Protein AF-A0A2G6JVG5-F1 (afdb_monomer)

Secondary structure (DSSP, 8-state):
----------------HHHHHHHHHHHHHHHHHHHTSEEEEEEE--TT--EEEEEEHHHH-THHHHHHHHHHHHHHHHHH--HHHHHHHHHHHHHHHHHHHHHHHHHHH-HHHHHHTTS-TTTSS--S--EEEE-SHHHHHHHHHHHHHHHHHHHHHH--------GGGGS-----S-----S----HHHHHHHHHTT--TTS---

Structure (mmCIF, N/CA/C/O backbone):
data_AF-A0A2G6JVG5-F1
#
_entry.id   AF-A0A2G6JVG5-F1
#
loop_
_atom_site.group_PDB
_atom_site.id
_atom_site.type_symbol
_atom_site.label_atom_id
_atom_site.label_alt_id
_atom_site.label_comp_id
_atom_site.label_asym_id
_atom_site.label_entity_id
_atom_site.label_seq_id
_atom_site.pdbx_PDB_ins_code
_atom_site.Cartn_x
_atom_site.Cartn_y
_atom_site.Cartn_z
_atom_site.occupancy
_atom_site.B_iso_or_equiv
_atom_site.auth_seq_id
_atom_site.auth_comp_id
_atom_site.auth_asym_id
_atom_site.auth_atom_id
_atom_site.pdbx_PDB_model_num
ATOM 1 N N . MET A 1 1 ? -56.315 13.921 2.696 1.00 57.22 1 MET A N 1
ATOM 2 C CA . MET A 1 1 ? -55.352 12.795 2.618 1.00 57.22 1 MET A CA 1
ATOM 3 C C . MET A 1 1 ? -54.006 13.336 2.143 1.00 57.22 1 MET A C 1
ATOM 5 O O . MET A 1 1 ? -53.891 13.683 0.979 1.00 57.22 1 MET A O 1
ATOM 9 N N . MET A 1 2 ? -53.022 13.497 3.036 1.00 53.28 2 MET A N 1
ATOM 10 C CA . MET A 1 2 ? -51.668 13.967 2.685 1.00 53.28 2 MET A CA 1
ATOM 11 C C . MET A 1 2 ? -50.733 12.766 2.461 1.00 53.28 2 MET A C 1
ATOM 13 O O . MET A 1 2 ? -50.719 11.864 3.303 1.00 53.28 2 MET A O 1
ATOM 17 N N . PRO A 1 3 ? -49.938 12.723 1.376 1.00 62.47 3 PRO A N 1
ATOM 18 C CA . PRO A 1 3 ? -49.015 11.624 1.137 1.00 62.47 3 PRO A CA 1
ATOM 19 C C . PRO A 1 3 ? -47.779 11.742 2.038 1.00 62.47 3 PRO A C 1
ATOM 21 O O . PRO A 1 3 ? -47.106 12.771 2.116 1.00 62.47 3 PRO A O 1
ATOM 24 N N . LYS A 1 4 ? -47.477 10.642 2.728 1.00 61.12 4 LYS A N 1
ATOM 25 C CA . LYS A 1 4 ? -46.343 10.477 3.641 1.00 61.12 4 LYS A CA 1
ATOM 26 C C . LYS A 1 4 ? -45.039 10.483 2.827 1.00 61.12 4 LYS A C 1
ATOM 28 O O . LYS A 1 4 ? -44.762 9.531 2.100 1.00 61.12 4 LYS A O 1
ATOM 33 N N . ARG A 1 5 ? -44.226 11.543 2.939 1.00 61.69 5 ARG A N 1
ATOM 34 C CA . ARG A 1 5 ? -42.872 11.603 2.352 1.00 61.69 5 ARG A CA 1
ATOM 35 C C . ARG A 1 5 ? -42.023 10.459 2.919 1.00 61.69 5 ARG A C 1
ATOM 37 O O . ARG A 1 5 ? -41.658 10.484 4.092 1.00 61.69 5 ARG A O 1
ATOM 44 N N . ARG A 1 6 ? -41.687 9.464 2.091 1.00 58.78 6 ARG A N 1
ATOM 45 C CA . ARG A 1 6 ? -40.629 8.491 2.400 1.00 58.78 6 ARG A CA 1
ATOM 46 C C . ARG A 1 6 ? -39.290 9.219 2.342 1.00 58.78 6 ARG A C 1
ATOM 48 O O . ARG A 1 6 ? -38.808 9.569 1.270 1.00 58.78 6 ARG A O 1
ATOM 55 N N . THR A 1 7 ? -38.694 9.459 3.501 1.00 60.00 7 THR A N 1
ATOM 56 C CA . THR A 1 7 ? -37.293 9.852 3.616 1.00 60.00 7 THR A CA 1
ATOM 57 C C . THR A 1 7 ? -36.427 8.673 3.181 1.00 60.00 7 THR A C 1
ATOM 59 O O . THR A 1 7 ? -36.275 7.689 3.902 1.00 60.00 7 THR A O 1
ATOM 62 N N . ILE A 1 8 ? -35.869 8.758 1.973 1.00 55.28 8 ILE A N 1
ATOM 63 C CA . ILE A 1 8 ? -34.811 7.858 1.515 1.00 55.28 8 ILE A CA 1
ATOM 64 C C . ILE A 1 8 ? -33.580 8.190 2.366 1.00 55.28 8 ILE A C 1
ATOM 66 O O . ILE A 1 8 ? -32.845 9.133 2.078 1.00 55.28 8 ILE A O 1
ATOM 70 N N . ARG A 1 9 ? -33.378 7.468 3.475 1.00 55.72 9 ARG A N 1
ATOM 71 C CA . ARG A 1 9 ? -32.083 7.466 4.163 1.00 55.72 9 ARG A CA 1
ATOM 72 C C . ARG A 1 9 ? -31.098 6.822 3.200 1.00 55.72 9 ARG A C 1
ATOM 74 O O . ARG A 1 9 ? -31.117 5.606 3.036 1.00 55.72 9 ARG A O 1
ATOM 81 N N . GLY A 1 10 ? -30.277 7.645 2.551 1.00 47.09 10 GLY A N 1
ATOM 82 C CA . GLY A 1 10 ? -29.145 7.167 1.772 1.00 47.09 10 GLY A CA 1
ATOM 83 C C . GLY A 1 10 ? -28.325 6.216 2.636 1.00 47.09 10 GLY A C 1
ATOM 84 O O . GLY A 1 10 ? -27.823 6.595 3.697 1.00 47.09 10 GLY A O 1
ATOM 85 N N . SER A 1 11 ? -28.243 4.961 2.211 1.00 51.81 11 SER A N 1
ATOM 86 C CA . SER A 1 11 ? -27.347 3.963 2.774 1.00 51.81 11 SER A CA 1
ATOM 87 C C . SER A 1 11 ? -25.923 4.369 2.410 1.00 51.81 11 SER A C 1
ATOM 89 O O . SER A 1 11 ? -25.372 3.906 1.415 1.00 51.81 11 SER A O 1
ATOM 91 N N . GLY A 1 12 ? -25.341 5.299 3.172 1.00 53.00 12 GLY A N 1
ATOM 92 C CA . GLY A 1 12 ? -23.920 5.603 3.050 1.00 53.00 12 GLY A CA 1
ATOM 93 C C . GLY A 1 12 ? -23.139 4.301 3.208 1.00 53.00 12 GLY A C 1
ATOM 94 O O . GLY A 1 12 ? -23.408 3.551 4.149 1.00 53.00 12 GLY A O 1
ATOM 95 N N . LEU A 1 13 ? -22.235 4.006 2.270 1.00 52.66 13 LEU A N 1
ATOM 96 C CA . LEU A 1 13 ? -21.373 2.826 2.318 1.00 52.66 13 LEU A CA 1
ATOM 97 C C . LEU A 1 13 ? -20.616 2.812 3.650 1.00 52.66 13 LEU A C 1
ATOM 99 O O . LEU A 1 13 ? -19.635 3.524 3.846 1.00 52.66 13 LEU A O 1
ATOM 103 N N . ARG A 1 14 ? -21.097 2.009 4.597 1.00 62.50 14 ARG A N 1
ATOM 104 C CA . ARG A 1 14 ? -20.432 1.805 5.879 1.00 62.50 14 ARG A CA 1
ATOM 105 C C . ARG A 1 14 ? -19.373 0.734 5.684 1.00 62.50 14 ARG A C 1
ATOM 107 O O . ARG A 1 14 ? -19.686 -0.453 5.691 1.00 62.50 14 ARG A O 1
ATOM 114 N N . LEU A 1 15 ? -18.121 1.148 5.508 1.00 67.81 15 LEU A N 1
ATOM 115 C CA . LEU A 1 15 ? -16.996 0.219 5.493 1.00 67.81 15 LEU A CA 1
ATOM 116 C C . LEU A 1 15 ? -16.858 -0.452 6.858 1.00 67.81 15 LEU A C 1
ATOM 118 O O . LEU A 1 15 ? -16.741 0.202 7.899 1.00 67.81 15 LEU A O 1
ATOM 122 N N . SER A 1 16 ? -16.889 -1.783 6.852 1.00 80.00 16 SER A N 1
ATOM 123 C CA . SER A 1 16 ? -16.641 -2.554 8.060 1.00 80.00 16 SER A CA 1
ATOM 124 C C . SER A 1 16 ? -15.167 -2.426 8.447 1.00 80.00 16 SER A C 1
ATOM 126 O O . SER A 1 16 ? -14.277 -2.390 7.596 1.00 80.00 16 SER A O 1
ATOM 128 N N . ARG A 1 17 ? -14.885 -2.395 9.753 1.00 79.12 17 ARG A N 1
ATOM 129 C CA . ARG A 1 17 ? -13.507 -2.367 10.269 1.00 79.12 17 ARG A CA 1
ATOM 130 C C . ARG A 1 17 ? -12.658 -3.506 9.699 1.00 79.12 17 ARG A C 1
ATOM 132 O O . ARG A 1 17 ? -11.497 -3.300 9.367 1.00 79.12 17 ARG A O 1
ATOM 139 N N . ARG A 1 18 ? -13.267 -4.685 9.544 1.00 84.69 18 ARG A N 1
ATOM 140 C CA . ARG A 1 18 ? -12.634 -5.871 8.955 1.00 84.69 18 ARG A CA 1
ATOM 141 C C . ARG A 1 18 ? -12.211 -5.627 7.507 1.00 84.69 18 ARG A C 1
ATOM 143 O O . ARG A 1 18 ? -11.094 -5.980 7.159 1.00 84.69 18 ARG A O 1
ATOM 150 N N . ALA A 1 19 ? -13.058 -4.986 6.698 1.00 87.62 19 ALA A N 1
ATOM 151 C CA . ALA A 1 19 ? -12.742 -4.680 5.304 1.00 87.62 19 ALA A CA 1
ATOM 152 C C . ALA A 1 19 ? -11.549 -3.724 5.174 1.00 87.62 19 ALA A C 1
ATOM 154 O O . ALA A 1 19 ? -10.695 -3.945 4.326 1.00 87.62 19 ALA A O 1
ATOM 155 N N . VAL A 1 20 ? -11.447 -2.709 6.040 1.00 86.75 20 VAL A N 1
ATOM 156 C CA . VAL A 1 20 ? -10.293 -1.793 6.029 1.00 86.75 20 VAL A CA 1
ATOM 157 C C . VAL A 1 20 ? -9.013 -2.514 6.443 1.00 86.75 20 VAL A C 1
ATOM 159 O O . VAL A 1 20 ? -8.014 -2.404 5.749 1.00 86.75 20 VAL A O 1
ATOM 162 N N . VAL A 1 21 ? -9.041 -3.295 7.527 1.00 89.00 21 VAL A N 1
ATOM 163 C CA . VAL A 1 21 ? -7.863 -4.058 7.979 1.00 89.00 21 VAL A CA 1
ATOM 164 C C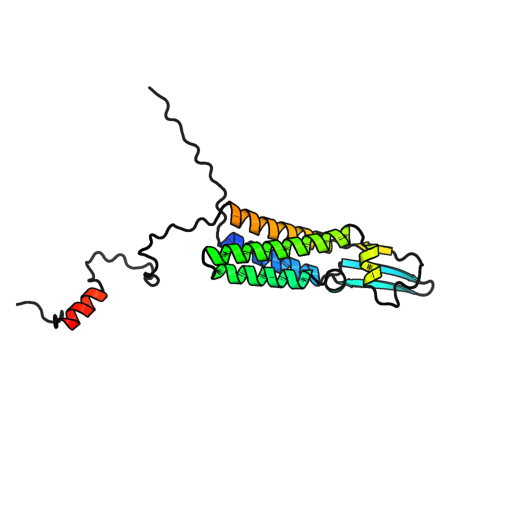 . VAL A 1 21 ? -7.393 -5.039 6.901 1.00 89.00 21 VAL A C 1
ATOM 166 O O . VAL A 1 21 ? -6.210 -5.055 6.568 1.00 89.00 21 VAL A O 1
ATOM 169 N N . LEU A 1 22 ? -8.315 -5.819 6.326 1.00 90.81 22 LEU A N 1
ATOM 170 C CA . LEU A 1 22 ? -8.006 -6.766 5.253 1.00 90.81 22 LEU A CA 1
ATOM 171 C C . LEU A 1 22 ? -7.517 -6.049 3.994 1.00 90.81 22 LEU A C 1
ATOM 173 O O . LEU A 1 22 ? -6.531 -6.477 3.410 1.00 90.81 22 LEU A O 1
ATOM 177 N N . GLY A 1 23 ? -8.153 -4.944 3.602 1.00 90.56 23 GLY A N 1
ATOM 178 C CA . GLY A 1 23 ? -7.737 -4.149 2.449 1.00 90.56 23 GLY A CA 1
ATOM 179 C C . GLY A 1 23 ? -6.314 -3.611 2.601 1.00 90.56 23 GLY A C 1
ATOM 180 O O . GLY A 1 23 ? -5.504 -3.765 1.691 1.00 90.56 23 GLY A O 1
ATOM 181 N N . THR A 1 24 ? -5.980 -3.055 3.769 1.00 88.94 24 THR A N 1
ATOM 182 C CA . THR A 1 24 ? -4.626 -2.573 4.084 1.00 88.94 24 THR A CA 1
ATOM 183 C C . THR A 1 24 ? -3.609 -3.719 4.073 1.00 88.94 24 THR A C 1
ATOM 185 O O . THR A 1 24 ? -2.532 -3.574 3.496 1.00 88.94 24 THR A O 1
ATOM 188 N N . ALA A 1 25 ? -3.948 -4.874 4.660 1.00 92.62 25 ALA A N 1
ATOM 189 C CA . ALA A 1 25 ? -3.070 -6.046 4.684 1.00 92.62 25 ALA A CA 1
ATOM 190 C C . ALA A 1 25 ? -2.807 -6.599 3.276 1.00 92.62 25 ALA A C 1
ATOM 192 O O . ALA A 1 25 ? -1.660 -6.859 2.918 1.00 92.62 25 ALA A O 1
ATOM 193 N N . VAL A 1 26 ? -3.859 -6.738 2.465 1.00 94.62 26 VAL A N 1
ATOM 194 C CA . VAL A 1 26 ? -3.763 -7.206 1.078 1.00 94.62 26 VAL A CA 1
ATOM 195 C C . VAL A 1 26 ? -2.941 -6.228 0.245 1.00 94.62 26 VAL A C 1
ATOM 197 O O . VAL A 1 26 ? -2.043 -6.662 -0.470 1.00 94.62 26 VAL A O 1
ATOM 200 N N . ALA A 1 27 ? -3.173 -4.919 0.377 1.00 89.50 27 ALA A N 1
ATOM 201 C CA . ALA A 1 27 ? -2.376 -3.912 -0.319 1.00 89.50 27 ALA A CA 1
ATOM 202 C C . ALA A 1 27 ? -0.885 -4.016 0.048 1.00 89.50 27 ALA A C 1
ATOM 204 O O . ALA A 1 27 ? -0.044 -4.068 -0.847 1.00 89.50 27 ALA A O 1
ATOM 205 N N . GLY A 1 28 ? -0.555 -4.136 1.340 1.00 88.06 28 GLY A N 1
ATOM 206 C CA . GLY A 1 28 ? 0.825 -4.331 1.795 1.00 88.06 28 GLY A CA 1
ATOM 207 C C . GLY A 1 28 ? 1.465 -5.619 1.264 1.00 88.06 28 GLY A C 1
ATOM 208 O O . GLY A 1 28 ? 2.598 -5.595 0.788 1.00 88.06 28 GLY A O 1
ATOM 209 N N . ALA A 1 29 ? 0.732 -6.735 1.269 1.00 91.44 29 ALA A N 1
ATOM 210 C CA . ALA A 1 29 ? 1.216 -8.008 0.735 1.00 91.44 29 ALA A CA 1
ATOM 211 C C . ALA A 1 29 ? 1.472 -7.945 -0.781 1.00 91.44 29 ALA A C 1
ATOM 213 O O . ALA A 1 29 ? 2.496 -8.436 -1.257 1.00 91.44 29 ALA A O 1
ATOM 214 N N . VAL A 1 30 ? 0.580 -7.295 -1.537 1.00 90.38 30 VAL A N 1
ATOM 215 C CA . VAL A 1 30 ? 0.747 -7.082 -2.983 1.00 90.38 30 VAL A CA 1
ATOM 216 C C . VAL A 1 30 ? 1.959 -6.195 -3.265 1.00 90.38 30 VAL A C 1
ATOM 218 O O . VAL A 1 30 ? 2.756 -6.534 -4.138 1.00 90.38 30 VAL A O 1
ATOM 221 N N . MET A 1 31 ? 2.155 -5.108 -2.510 1.00 86.88 31 MET A N 1
ATOM 222 C CA . MET A 1 31 ? 3.346 -4.256 -2.642 1.00 86.88 31 MET A CA 1
ATOM 223 C C . MET A 1 31 ? 4.634 -5.048 -2.407 1.00 86.88 31 MET A C 1
ATOM 225 O O . MET A 1 31 ? 5.578 -4.930 -3.187 1.00 86.88 31 MET A O 1
ATOM 229 N N . LEU A 1 32 ? 4.662 -5.898 -1.375 1.00 88.75 32 LEU A N 1
ATOM 230 C CA . LEU A 1 32 ? 5.818 -6.741 -1.071 1.00 88.75 32 LEU A CA 1
ATOM 231 C C . LEU A 1 32 ? 6.086 -7.759 -2.190 1.00 88.75 32 LEU A C 1
ATOM 233 O O . LEU A 1 32 ? 7.231 -7.959 -2.596 1.00 88.75 32 LEU A O 1
ATOM 237 N N . ALA A 1 33 ? 5.028 -8.369 -2.733 1.00 88.75 33 ALA A N 1
ATOM 238 C CA . ALA A 1 33 ? 5.132 -9.287 -3.862 1.00 88.75 33 ALA A CA 1
ATOM 239 C C . ALA A 1 33 ? 5.636 -8.590 -5.137 1.00 88.75 33 ALA A C 1
ATOM 241 O O . ALA A 1 33 ? 6.434 -9.174 -5.866 1.00 88.75 33 ALA A O 1
ATOM 242 N N . CYS A 1 34 ? 5.225 -7.344 -5.384 1.00 85.81 34 CYS A N 1
ATOM 243 C CA . CYS A 1 34 ? 5.707 -6.560 -6.521 1.00 85.81 34 CYS A CA 1
ATOM 244 C C . CYS A 1 34 ? 7.156 -6.106 -6.332 1.00 85.81 34 CYS A C 1
ATOM 246 O O . CYS A 1 34 ? 7.897 -6.055 -7.308 1.00 85.81 34 CYS A O 1
ATOM 248 N N . ALA A 1 35 ? 7.586 -5.806 -5.101 1.00 82.50 35 ALA A N 1
ATOM 249 C CA . ALA A 1 35 ? 8.960 -5.392 -4.821 1.00 82.50 35 ALA A CA 1
ATOM 250 C C . ALA A 1 35 ? 9.981 -6.470 -5.220 1.00 82.50 35 ALA A C 1
ATOM 252 O O . ALA A 1 35 ? 11.035 -6.145 -5.756 1.00 82.50 35 ALA A O 1
ATOM 253 N N . ARG A 1 36 ? 9.664 -7.753 -4.998 1.00 82.88 36 ARG A N 1
ATOM 254 C CA . ARG A 1 36 ? 10.547 -8.872 -5.373 1.00 82.88 36 ARG A CA 1
ATOM 255 C C . ARG A 1 36 ? 10.507 -9.242 -6.861 1.00 82.88 36 ARG A C 1
ATOM 257 O O . ARG A 1 36 ? 11.340 -10.027 -7.295 1.00 82.88 36 ARG A O 1
ATOM 264 N N . ALA A 1 37 ? 9.517 -8.762 -7.610 1.00 84.12 37 ALA A N 1
ATOM 265 C CA . ALA A 1 37 ? 9.356 -9.115 -9.014 1.00 84.12 37 ALA A CA 1
ATOM 266 C C . ALA A 1 37 ? 10.322 -8.316 -9.902 1.00 84.12 37 ALA A C 1
ATOM 268 O O . ALA A 1 37 ? 10.720 -7.209 -9.536 1.00 84.12 37 ALA A O 1
ATOM 269 N N . GLY A 1 38 ? 10.686 -8.845 -11.073 1.00 80.62 38 GLY A N 1
ATOM 270 C CA . GLY A 1 38 ? 11.466 -8.103 -12.062 1.00 80.62 38 GLY A CA 1
ATOM 271 C C . GLY A 1 38 ? 10.640 -7.024 -12.735 1.00 80.62 38 GLY A C 1
ATOM 272 O O . GLY A 1 38 ? 9.585 -7.295 -13.308 1.00 80.62 38 GLY A O 1
ATOM 273 N N . TRP A 1 39 ? 11.093 -5.780 -12.632 1.00 80.50 39 TRP A N 1
ATOM 274 C CA . TRP A 1 39 ? 10.401 -4.611 -13.177 1.00 80.50 39 TRP A CA 1
ATOM 275 C C . TRP A 1 39 ? 10.888 -4.270 -14.578 1.00 80.50 39 TRP A C 1
ATOM 277 O O . TRP A 1 39 ? 10.094 -3.858 -15.423 1.00 80.50 39 TRP A O 1
ATOM 287 N N . LEU A 1 40 ? 12.187 -4.444 -14.813 1.00 74.69 40 LEU A N 1
ATOM 288 C CA . LEU A 1 40 ? 12.842 -4.087 -16.062 1.00 74.69 40 LEU A CA 1
ATOM 289 C C . LEU A 1 40 ? 13.698 -5.255 -16.532 1.00 74.69 40 LEU A C 1
ATOM 291 O O . LEU A 1 40 ? 14.433 -5.844 -15.742 1.00 74.69 40 LEU A O 1
ATOM 295 N N . THR A 1 41 ? 13.643 -5.549 -17.821 1.00 74.69 41 THR A N 1
ATOM 296 C CA . THR A 1 41 ? 14.606 -6.427 -18.486 1.00 74.69 41 THR A CA 1
ATOM 297 C C . THR A 1 41 ? 15.418 -5.581 -19.446 1.00 74.69 41 THR A C 1
ATOM 299 O O . THR A 1 41 ? 14.854 -4.956 -20.346 1.00 74.69 41 THR A O 1
ATOM 302 N N . VAL A 1 42 ? 16.729 -5.546 -19.237 1.00 72.94 42 VAL A N 1
ATOM 303 C CA . VAL A 1 42 ? 17.671 -4.868 -20.125 1.00 72.94 42 VAL A CA 1
ATOM 304 C C . VAL A 1 42 ? 18.321 -5.936 -20.991 1.00 72.94 42 VAL A C 1
ATOM 306 O O . VAL A 1 42 ? 19.008 -6.814 -20.463 1.00 72.94 42 VAL A O 1
ATOM 309 N N . ALA A 1 43 ? 18.062 -5.890 -22.295 1.00 70.88 43 ALA A N 1
ATOM 310 C CA . ALA A 1 43 ? 18.744 -6.721 -23.277 1.00 70.88 43 ALA A CA 1
ATOM 311 C C . ALA A 1 43 ? 19.884 -5.919 -23.910 1.00 70.88 43 ALA A C 1
ATOM 313 O O . ALA A 1 43 ? 19.689 -4.764 -24.298 1.00 70.88 43 ALA A O 1
ATOM 314 N N . GLN A 1 44 ? 21.063 -6.532 -23.977 1.00 65.50 44 GLN A N 1
ATOM 315 C CA . GLN A 1 44 ? 22.210 -6.005 -24.697 1.00 65.50 44 GLN A CA 1
ATOM 316 C C . GLN A 1 44 ? 22.565 -6.992 -25.809 1.00 65.50 44 GLN A C 1
ATOM 318 O O . GLN A 1 44 ? 22.918 -8.143 -25.527 1.00 65.50 44 GLN A O 1
ATOM 323 N N . ASP A 1 45 ? 22.448 -6.526 -27.050 1.00 59.16 45 ASP A N 1
ATOM 324 C CA . ASP A 1 45 ? 22.842 -7.283 -28.234 1.00 59.16 45 ASP A CA 1
ATOM 325 C C . ASP A 1 45 ? 24.361 -7.162 -28.384 1.00 59.16 45 ASP A C 1
ATOM 327 O O . ASP A 1 45 ? 24.886 -6.139 -28.832 1.00 59.16 45 ASP A O 1
ATOM 331 N N . ASP A 1 46 ? 25.078 -8.197 -27.957 1.00 59.75 46 ASP A N 1
ATOM 332 C CA . ASP A 1 46 ? 26.518 -8.313 -28.158 1.00 59.75 46 ASP A CA 1
ATOM 333 C C . ASP A 1 46 ? 26.773 -9.283 -29.314 1.00 59.75 46 ASP A C 1
ATOM 335 O O . ASP A 1 46 ? 26.229 -10.387 -29.338 1.00 59.75 46 ASP A O 1
ATOM 339 N N . ALA A 1 47 ? 27.642 -8.916 -30.263 1.00 60.94 47 ALA A N 1
ATOM 340 C CA . ALA A 1 47 ? 27.873 -9.677 -31.501 1.00 60.94 47 ALA A CA 1
ATOM 341 C C . ALA A 1 47 ? 28.345 -11.135 -31.284 1.00 60.94 47 ALA A C 1
ATOM 343 O O . ALA A 1 47 ? 28.366 -11.925 -32.228 1.00 60.94 47 ALA A O 1
ATOM 344 N N . LEU A 1 48 ? 28.733 -11.496 -30.054 1.00 61.41 48 LEU A N 1
ATOM 345 C CA . LEU A 1 48 ? 29.106 -12.853 -29.655 1.00 61.41 48 LEU A CA 1
ATOM 346 C C . LEU A 1 48 ? 28.119 -13.533 -28.686 1.00 61.41 48 LEU A C 1
ATOM 348 O O . LEU A 1 48 ? 28.207 -14.755 -28.541 1.00 61.41 48 LEU A O 1
ATOM 352 N N . ARG A 1 49 ? 27.226 -12.805 -27.990 1.00 55.56 49 ARG A N 1
ATOM 353 C CA . ARG A 1 49 ? 26.300 -13.392 -27.001 1.00 55.56 49 ARG A CA 1
ATOM 354 C C . ARG A 1 49 ? 25.203 -12.422 -26.549 1.00 55.56 49 ARG A C 1
ATOM 356 O O . ARG A 1 49 ? 25.513 -11.394 -25.959 1.00 55.56 49 ARG A O 1
ATOM 363 N N . ASP A 1 50 ? 23.943 -12.842 -26.652 1.00 62.59 50 ASP A N 1
ATOM 364 C CA . ASP A 1 50 ? 22.824 -12.141 -26.011 1.00 62.59 50 ASP A CA 1
ATOM 365 C C . ASP A 1 50 ? 22.949 -12.216 -24.486 1.00 62.59 50 ASP A C 1
ATOM 367 O O . ASP A 1 50 ? 23.010 -13.304 -23.891 1.00 62.59 50 ASP A O 1
ATOM 371 N N . ARG A 1 51 ? 22.973 -11.052 -23.830 1.00 66.19 51 ARG A N 1
ATOM 372 C CA . ARG A 1 51 ? 22.943 -10.949 -22.368 1.00 66.19 51 ARG A CA 1
ATOM 373 C C . ARG A 1 51 ? 21.738 -10.123 -21.940 1.00 66.19 51 ARG A C 1
ATOM 375 O O . ARG A 1 51 ? 21.700 -8.911 -22.120 1.00 66.19 51 ARG A O 1
ATOM 382 N N . SER A 1 52 ? 20.771 -10.786 -21.313 1.00 70.25 52 SER A N 1
ATOM 383 C CA . SER A 1 52 ? 19.627 -10.136 -20.673 1.00 70.25 52 SER A CA 1
ATOM 384 C C . SER A 1 52 ? 19.819 -10.081 -19.160 1.00 70.25 52 SER A C 1
ATOM 386 O O . SER A 1 52 ? 20.109 -11.105 -18.536 1.00 70.25 52 SER A O 1
ATOM 388 N N . VAL A 1 53 ? 19.623 -8.910 -18.557 1.00 74.06 53 VAL A N 1
ATOM 389 C CA . VAL A 1 53 ? 19.646 -8.730 -17.099 1.00 74.06 53 VAL A CA 1
ATOM 390 C C . VAL A 1 53 ? 18.284 -8.238 -16.626 1.00 74.06 53 VAL A C 1
ATOM 392 O O . VAL A 1 53 ? 17.779 -7.217 -17.092 1.00 74.06 53 VAL A O 1
ATOM 395 N N . GLU A 1 54 ? 17.694 -8.971 -15.685 1.00 78.56 54 GLU A N 1
ATOM 396 C CA . GLU A 1 54 ? 16.446 -8.596 -15.024 1.00 78.56 54 GLU A CA 1
ATOM 397 C C . GLU A 1 54 ? 16.755 -7.766 -13.770 1.00 78.56 54 GLU A C 1
ATOM 399 O O . GLU A 1 54 ? 17.526 -8.175 -12.899 1.00 78.56 54 GLU A O 1
ATOM 404 N N . LEU A 1 55 ? 16.160 -6.579 -13.678 1.00 77.62 55 LEU A N 1
ATOM 405 C CA . LEU A 1 55 ? 16.258 -5.692 -12.526 1.00 77.62 55 LEU A CA 1
ATOM 406 C C . LEU A 1 55 ? 14.997 -5.836 -11.674 1.00 77.62 55 LEU A C 1
ATOM 408 O O . LEU A 1 55 ? 13.882 -5.534 -12.111 1.00 77.62 55 LEU A O 1
ATOM 412 N N . ALA A 1 56 ? 15.186 -6.291 -10.437 1.00 81.88 56 ALA A N 1
ATOM 413 C CA . ALA A 1 56 ? 14.116 -6.432 -9.460 1.00 81.88 56 ALA A CA 1
ATOM 414 C C . ALA A 1 56 ? 13.560 -5.072 -9.005 1.00 81.88 56 ALA A C 1
ATOM 416 O O . ALA A 1 56 ? 14.275 -4.073 -8.928 1.00 81.88 56 ALA A O 1
ATOM 417 N N . GLY A 1 57 ? 12.292 -5.036 -8.600 1.00 78.75 57 GLY A N 1
ATOM 418 C CA . GLY A 1 57 ? 11.680 -3.846 -8.004 1.00 78.75 57 GLY A CA 1
ATOM 419 C C . GLY A 1 57 ? 12.436 -3.325 -6.777 1.00 78.75 57 GLY A C 1
ATOM 420 O O . GLY A 1 57 ? 12.447 -2.124 -6.532 1.00 78.75 57 GLY A O 1
ATOM 421 N N . THR A 1 58 ? 13.141 -4.185 -6.039 1.00 80.62 58 THR A N 1
ATOM 422 C CA . THR A 1 58 ? 14.001 -3.789 -4.914 1.00 80.62 58 THR A CA 1
ATOM 423 C C . THR A 1 58 ? 15.203 -2.944 -5.332 1.00 80.62 58 THR A C 1
ATOM 425 O O . THR A 1 58 ? 15.652 -2.118 -4.539 1.00 80.62 58 THR A O 1
ATOM 428 N N . THR A 1 59 ? 15.726 -3.119 -6.550 1.00 78.94 59 THR A N 1
ATOM 429 C CA . THR A 1 59 ? 16.872 -2.346 -7.052 1.00 78.94 59 THR A CA 1
ATOM 430 C C . THR A 1 59 ? 16.420 -1.039 -7.692 1.00 78.94 59 THR A C 1
ATOM 432 O O . THR A 1 59 ? 17.046 0.001 -7.486 1.00 78.94 59 THR A O 1
ATOM 435 N N . VAL A 1 60 ? 15.302 -1.079 -8.420 1.00 77.81 60 VAL A N 1
ATOM 436 C CA . VAL A 1 60 ? 14.748 0.073 -9.143 1.00 77.81 60 VAL A CA 1
ATOM 437 C C . VAL A 1 60 ? 13.963 1.004 -8.210 1.00 77.81 60 VAL A C 1
ATOM 439 O O . VAL A 1 60 ? 14.038 2.226 -8.325 1.00 77.81 60 VAL A O 1
ATOM 442 N N . ALA A 1 61 ? 13.231 0.439 -7.252 1.00 81.00 61 ALA A N 1
ATOM 443 C CA . ALA A 1 61 ? 12.340 1.148 -6.341 1.00 81.00 61 ALA A CA 1
ATOM 444 C C . ALA A 1 61 ? 12.515 0.645 -4.887 1.00 81.00 61 ALA A C 1
ATOM 446 O O . ALA A 1 61 ? 11.596 0.060 -4.303 1.00 81.00 61 ALA A O 1
ATOM 447 N N . PRO A 1 62 ? 13.674 0.910 -4.246 1.00 83.75 62 PRO A N 1
ATOM 448 C CA . PRO A 1 62 ? 14.015 0.391 -2.910 1.00 83.75 62 PRO A CA 1
ATOM 449 C C . PRO A 1 62 ? 13.071 0.863 -1.794 1.00 83.75 62 PRO A C 1
ATOM 451 O O . PRO A 1 62 ? 13.026 0.290 -0.709 1.00 83.75 62 PRO A O 1
ATOM 454 N N . VAL A 1 63 ? 12.280 1.897 -2.063 1.00 85.12 63 VAL A N 1
ATOM 455 C CA . VAL A 1 63 ? 11.266 2.436 -1.157 1.00 85.12 63 VAL A CA 1
ATOM 456 C C . VAL A 1 63 ? 10.016 1.549 -1.055 1.00 85.12 63 VAL A C 1
ATOM 458 O O . VAL A 1 63 ? 9.362 1.530 -0.013 1.00 85.12 63 VAL A O 1
ATOM 461 N N . VAL A 1 64 ? 9.689 0.782 -2.098 1.00 86.00 64 VAL A N 1
ATOM 462 C CA . VAL A 1 64 ? 8.493 -0.078 -2.150 1.00 86.00 64 VAL A CA 1
ATOM 463 C C . VAL A 1 64 ? 8.479 -1.161 -1.061 1.00 86.00 64 VAL A C 1
ATOM 465 O O . VAL A 1 64 ? 7.457 -1.275 -0.384 1.00 86.00 64 VAL A O 1
ATOM 468 N N . PRO A 1 65 ? 9.557 -1.937 -0.810 1.00 87.25 65 PRO A N 1
ATOM 469 C CA . PRO A 1 65 ? 9.544 -2.922 0.273 1.00 87.25 65 PRO A CA 1
ATOM 470 C C . PRO A 1 65 ? 9.395 -2.273 1.657 1.00 87.25 65 PRO A C 1
ATOM 472 O O . PRO A 1 65 ? 8.689 -2.812 2.507 1.00 87.25 65 PRO A O 1
ATOM 475 N N . ALA A 1 66 ? 9.984 -1.092 1.881 1.00 90.38 66 ALA A N 1
ATOM 476 C CA . ALA A 1 66 ? 9.806 -0.357 3.133 1.00 90.38 66 ALA A CA 1
ATOM 477 C C . ALA A 1 66 ? 8.345 0.090 3.319 1.00 90.38 66 ALA A C 1
ATOM 479 O O . ALA A 1 66 ? 7.751 -0.136 4.373 1.00 90.38 66 ALA A O 1
ATOM 480 N N . ALA A 1 67 ? 7.731 0.655 2.276 1.00 88.69 67 ALA A N 1
ATOM 481 C CA . ALA A 1 67 ? 6.324 1.046 2.290 1.00 88.69 67 ALA A CA 1
ATOM 482 C C . ALA A 1 67 ? 5.376 -0.153 2.482 1.00 88.69 67 ALA A C 1
ATOM 484 O O . ALA A 1 67 ? 4.385 -0.047 3.207 1.00 88.69 67 ALA A O 1
ATOM 485 N N . ALA A 1 68 ? 5.706 -1.310 1.901 1.00 89.75 68 ALA A N 1
ATOM 486 C CA . ALA A 1 68 ? 4.956 -2.549 2.081 1.00 89.75 68 ALA A CA 1
ATOM 487 C C . ALA A 1 68 ? 4.942 -3.003 3.550 1.00 89.75 68 ALA A C 1
ATOM 489 O O . ALA A 1 68 ? 3.886 -3.344 4.086 1.00 89.75 68 ALA A O 1
ATOM 490 N N . LEU A 1 69 ? 6.093 -2.948 4.231 1.00 91.94 69 LEU A N 1
ATOM 491 C CA . LEU A 1 69 ? 6.187 -3.263 5.659 1.00 91.94 69 LEU A CA 1
ATOM 492 C C . LEU A 1 69 ? 5.373 -2.288 6.512 1.00 91.94 69 LEU A C 1
ATOM 494 O O . LEU A 1 69 ? 4.677 -2.715 7.431 1.00 91.94 69 LEU A O 1
ATOM 498 N N . VAL A 1 70 ? 5.402 -0.997 6.178 1.00 94.12 70 VAL A N 1
ATOM 499 C CA . VAL A 1 70 ? 4.578 0.015 6.853 1.00 94.12 70 VAL A CA 1
ATOM 500 C C . VAL A 1 70 ? 3.089 -0.295 6.691 1.00 94.12 70 VAL A C 1
ATOM 502 O O . VAL A 1 70 ? 2.345 -0.228 7.667 1.00 94.12 70 VAL A O 1
ATOM 505 N N . ALA A 1 71 ? 2.642 -0.685 5.495 1.00 90.62 71 ALA A N 1
ATOM 506 C CA . ALA A 1 71 ? 1.251 -1.062 5.252 1.00 90.62 71 ALA A CA 1
ATOM 507 C C . ALA A 1 71 ? 0.836 -2.311 6.055 1.00 90.62 71 ALA A C 1
ATOM 509 O O . ALA A 1 71 ? -0.230 -2.325 6.674 1.00 90.62 71 ALA A O 1
ATOM 510 N N . LEU A 1 72 ? 1.690 -3.338 6.111 1.00 91.94 72 LEU A N 1
ATOM 511 C CA . LEU A 1 72 ? 1.440 -4.545 6.909 1.00 91.94 72 LEU A CA 1
ATOM 512 C C . LEU A 1 72 ? 1.395 -4.240 8.415 1.00 91.94 72 LEU A C 1
ATOM 514 O O . LEU A 1 72 ? 0.478 -4.682 9.111 1.00 91.94 72 LEU A O 1
ATOM 518 N N . ALA A 1 73 ? 2.329 -3.428 8.913 1.00 94.25 73 ALA A N 1
ATOM 519 C CA . ALA A 1 73 ? 2.338 -2.970 10.299 1.00 94.25 73 ALA A CA 1
ATOM 520 C C . ALA A 1 73 ? 1.094 -2.130 10.623 1.00 94.25 73 ALA A C 1
ATOM 522 O O . ALA A 1 73 ? 0.484 -2.304 11.678 1.00 94.25 73 ALA A O 1
ATOM 523 N N . ALA A 1 74 ? 0.665 -1.269 9.696 1.00 90.19 74 ALA A N 1
ATOM 524 C CA . ALA A 1 74 ? -0.561 -0.498 9.834 1.00 90.19 74 ALA A CA 1
ATOM 525 C C . ALA A 1 74 ? -1.788 -1.411 9.941 1.00 90.19 74 ALA A C 1
ATOM 527 O O . ALA A 1 74 ? -2.627 -1.194 10.812 1.00 90.19 74 ALA A O 1
ATOM 528 N N . ALA A 1 75 ? -1.880 -2.466 9.127 1.00 90.94 75 ALA A N 1
ATOM 529 C CA . ALA A 1 75 ? -2.971 -3.432 9.221 1.00 90.94 75 ALA A CA 1
ATOM 530 C C . ALA A 1 75 ? -3.042 -4.092 10.610 1.00 90.94 75 ALA A C 1
ATOM 532 O O . ALA A 1 75 ? -4.124 -4.153 11.196 1.00 90.94 75 ALA A O 1
ATOM 533 N N . ALA A 1 76 ? -1.901 -4.504 11.174 1.00 91.50 76 ALA A N 1
ATOM 534 C CA . ALA A 1 76 ? -1.832 -5.046 12.532 1.00 91.50 76 ALA A CA 1
ATOM 535 C C . ALA A 1 76 ? -2.205 -3.995 13.596 1.00 91.50 76 ALA A C 1
ATOM 537 O O . ALA A 1 76 ? -3.036 -4.251 14.470 1.00 91.50 76 ALA A O 1
ATOM 538 N N . ALA A 1 77 ? -1.664 -2.779 13.488 1.00 91.12 77 ALA A N 1
ATOM 539 C CA . ALA A 1 77 ? -1.950 -1.684 14.410 1.00 91.12 77 ALA A CA 1
ATOM 540 C C . ALA A 1 77 ? -3.441 -1.312 14.421 1.00 91.12 77 ALA A C 1
ATOM 542 O O . ALA A 1 77 ? -4.010 -1.050 15.481 1.00 91.12 77 ALA A O 1
ATOM 543 N N . LEU A 1 78 ? -4.117 -1.361 13.269 1.00 88.69 78 LEU A N 1
ATOM 544 C CA . LEU A 1 78 ? -5.552 -1.092 13.156 1.00 88.69 78 LEU A CA 1
ATOM 545 C C . LEU A 1 78 ? -6.422 -2.063 13.969 1.00 88.69 78 LEU A C 1
ATOM 547 O O . LEU A 1 78 ? -7.545 -1.687 14.316 1.00 88.69 78 LEU A O 1
ATOM 551 N N . ILE A 1 79 ? -5.929 -3.263 14.308 1.00 89.56 79 ILE A N 1
ATOM 552 C CA . ILE A 1 79 ? -6.629 -4.258 15.142 1.00 89.56 79 ILE A CA 1
ATOM 553 C C . ILE A 1 79 ? -6.682 -3.815 16.610 1.00 89.56 79 ILE A C 1
ATOM 555 O O . ILE A 1 79 ? -7.700 -4.035 17.273 1.00 89.56 79 ILE A O 1
ATOM 559 N N . LEU A 1 80 ? -5.651 -3.126 17.099 1.00 88.31 80 LEU A N 1
ATOM 560 C CA . LEU A 1 80 ? -5.575 -2.636 18.481 1.00 88.31 80 LEU A CA 1
ATOM 561 C C . LEU A 1 80 ? -5.943 -1.148 18.604 1.00 88.31 80 LEU A C 1
ATOM 563 O O . LEU A 1 80 ? -6.289 -0.677 19.684 1.00 88.31 80 LEU A O 1
ATOM 567 N N . ALA A 1 81 ? -5.897 -0.393 17.505 1.00 83.88 81 ALA A N 1
ATOM 568 C CA . ALA A 1 81 ? -6.013 1.057 17.551 1.00 83.88 81 ALA A CA 1
ATOM 569 C C . ALA A 1 81 ? -7.398 1.562 18.002 1.00 83.88 81 ALA A C 1
ATOM 571 O O . ALA A 1 81 ? -8.434 1.329 17.355 1.00 83.88 81 ALA A O 1
ATOM 572 N N . GLY A 1 82 ? -7.375 2.367 19.070 1.00 79.69 82 GLY A N 1
ATOM 573 C CA . GLY A 1 82 ? -8.463 3.263 19.458 1.00 79.69 82 GLY A CA 1
ATOM 574 C C . GLY A 1 82 ? -8.659 4.410 18.457 1.00 79.69 82 GLY A C 1
ATOM 575 O O . GLY A 1 82 ? -7.881 4.572 17.520 1.00 79.69 82 GLY A O 1
ATOM 576 N N . ARG A 1 83 ? -9.707 5.225 18.651 1.00 79.50 83 ARG A N 1
ATOM 577 C CA . ARG A 1 83 ? -10.153 6.260 17.690 1.00 79.50 83 ARG A CA 1
ATOM 578 C C . ARG A 1 83 ? -9.013 7.149 17.165 1.00 79.50 83 ARG A C 1
ATOM 580 O O . ARG A 1 83 ? -8.900 7.311 15.958 1.00 79.50 83 ARG A O 1
ATOM 587 N N . TRP A 1 84 ? -8.196 7.704 18.061 1.00 83.38 84 TRP A N 1
ATOM 588 C CA . TRP A 1 84 ? -7.141 8.665 17.715 1.00 83.38 84 TRP A CA 1
ATOM 589 C C . TRP A 1 84 ? -5.939 8.007 17.038 1.00 83.38 84 TRP A C 1
ATOM 591 O O . TRP A 1 84 ? -5.530 8.430 15.959 1.00 83.38 84 TRP A O 1
ATOM 601 N N . LEU A 1 85 ? -5.426 6.921 17.627 1.00 84.56 85 LEU A N 1
ATOM 602 C CA . LEU A 1 85 ? -4.304 6.166 17.066 1.00 84.56 85 LEU A CA 1
ATOM 603 C C . LEU A 1 85 ? -4.637 5.619 15.670 1.00 84.56 85 LEU A C 1
ATOM 605 O O . LEU A 1 85 ? -3.781 5.569 14.796 1.00 84.56 85 LEU A O 1
ATOM 609 N N . ARG A 1 86 ? -5.905 5.271 15.432 1.00 86.44 86 ARG A N 1
ATOM 610 C CA . ARG A 1 86 ? -6.379 4.764 14.143 1.00 86.44 86 ARG A CA 1
ATOM 611 C C . ARG A 1 86 ? -6.190 5.775 13.016 1.00 86.44 86 ARG A C 1
ATOM 613 O O . ARG A 1 86 ? -5.711 5.395 11.954 1.00 86.44 86 ARG A O 1
ATOM 620 N N . THR A 1 87 ? -6.542 7.040 13.240 1.00 86.25 87 THR A N 1
ATOM 621 C CA . THR A 1 87 ? -6.360 8.093 12.231 1.00 86.25 87 THR A CA 1
ATOM 622 C C . THR A 1 87 ? -4.883 8.281 11.910 1.00 86.25 87 THR A C 1
ATOM 624 O O . THR A 1 87 ? -4.524 8.319 10.738 1.00 86.25 87 THR A O 1
ATOM 627 N N . ALA A 1 88 ? -4.017 8.309 12.928 1.00 89.75 88 ALA A N 1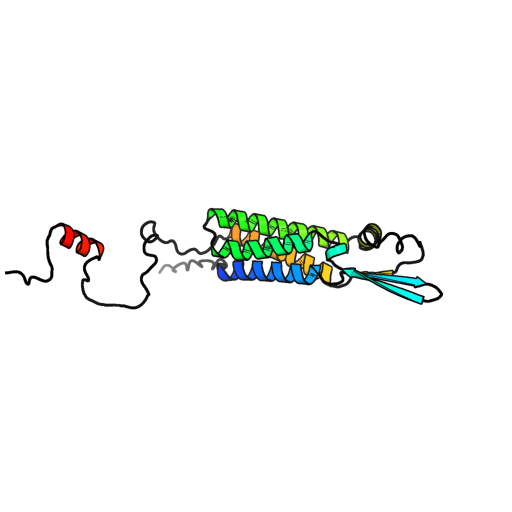
ATOM 628 C CA . ALA A 1 88 ? -2.574 8.406 12.724 1.00 89.75 88 ALA A CA 1
ATOM 629 C C . ALA A 1 88 ? -2.036 7.238 11.876 1.00 89.75 88 ALA A C 1
ATOM 631 O O . ALA A 1 88 ? -1.338 7.461 10.891 1.00 89.75 88 ALA A O 1
ATOM 632 N N . VAL A 1 89 ? -2.4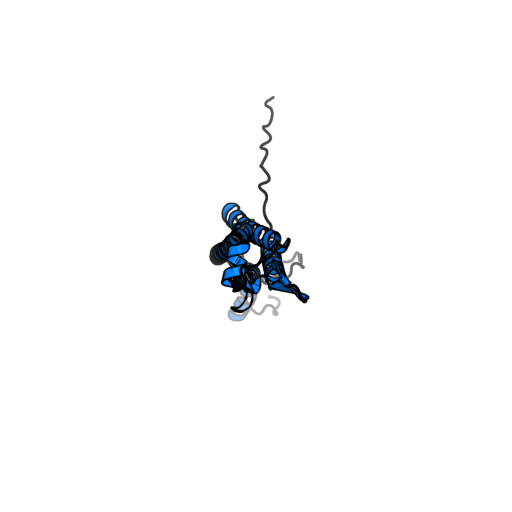30 6.001 12.195 1.00 91.12 89 VAL A N 1
ATOM 633 C CA . VAL A 1 89 ? -2.030 4.802 11.440 1.00 91.12 89 VAL A CA 1
ATOM 634 C C . VAL A 1 89 ? -2.498 4.860 9.980 1.00 91.12 89 VAL A C 1
ATOM 636 O O . VAL A 1 89 ? -1.736 4.515 9.081 1.00 91.12 89 VAL A O 1
ATOM 639 N N . LEU A 1 90 ? -3.726 5.320 9.720 1.00 89.62 90 LEU A N 1
ATOM 640 C CA . LEU A 1 90 ? -4.253 5.449 8.355 1.00 89.62 90 LEU A CA 1
ATOM 641 C C . LEU A 1 90 ? -3.530 6.524 7.543 1.00 89.62 90 LEU A C 1
ATOM 643 O O . LEU A 1 90 ? -3.289 6.320 6.357 1.00 89.62 90 LEU A O 1
ATOM 647 N N . VAL A 1 91 ? -3.159 7.641 8.172 1.00 91.31 91 VAL A N 1
ATOM 648 C CA . VAL A 1 91 ? -2.364 8.695 7.524 1.00 91.31 91 VAL A CA 1
ATOM 649 C C . VAL A 1 91 ? -0.987 8.159 7.140 1.00 91.31 91 VAL A C 1
ATOM 651 O O . VAL A 1 91 ? -0.550 8.353 6.008 1.00 91.31 91 VAL A O 1
ATOM 654 N N . VAL A 1 92 ? -0.331 7.425 8.042 1.00 92.56 92 VAL A N 1
ATOM 655 C CA . VAL A 1 92 ? 0.967 6.791 7.765 1.00 92.56 92 VAL A CA 1
ATOM 656 C C . VAL A 1 92 ? 0.852 5.767 6.630 1.00 92.56 92 VAL A C 1
ATOM 658 O O . VAL A 1 92 ? 1.666 5.780 5.707 1.00 92.56 92 VAL A O 1
ATOM 661 N N . ALA A 1 93 ? -0.185 4.924 6.643 1.00 91.25 93 ALA A N 1
ATOM 662 C CA . ALA A 1 93 ? -0.436 3.956 5.577 1.00 91.25 93 ALA A CA 1
ATOM 663 C C . ALA A 1 93 ? -0.693 4.637 4.221 1.00 91.25 93 ALA A C 1
ATOM 665 O O . ALA A 1 93 ? -0.137 4.220 3.206 1.00 91.25 93 ALA A O 1
ATOM 666 N N . ALA A 1 94 ? -1.478 5.718 4.197 1.00 91.56 94 ALA A N 1
ATOM 667 C CA . ALA A 1 94 ? -1.706 6.504 2.988 1.00 91.56 94 ALA A CA 1
ATOM 668 C C . ALA A 1 94 ? -0.406 7.145 2.475 1.00 91.56 94 ALA A C 1
ATOM 670 O O . ALA A 1 94 ? -0.142 7.106 1.277 1.00 91.56 94 ALA A O 1
ATOM 671 N N . GLY A 1 95 ? 0.445 7.662 3.366 1.00 91.94 95 GLY A N 1
ATOM 672 C CA . GLY A 1 95 ? 1.770 8.172 3.005 1.00 91.94 95 GLY A CA 1
ATOM 673 C C . GLY A 1 95 ? 2.648 7.108 2.340 1.00 91.94 95 GLY A C 1
ATOM 674 O O . GLY A 1 95 ? 3.218 7.356 1.279 1.00 91.94 95 GLY A O 1
ATOM 675 N N . ALA A 1 96 ? 2.691 5.896 2.901 1.00 90.69 96 ALA A N 1
ATOM 676 C CA . ALA A 1 96 ? 3.412 4.763 2.317 1.00 90.69 96 ALA A CA 1
ATOM 677 C C . ALA A 1 96 ? 2.861 4.364 0.932 1.00 90.69 96 ALA A C 1
ATOM 679 O O . ALA A 1 96 ? 3.629 4.117 -0.005 1.00 90.69 96 ALA A O 1
ATOM 680 N N . GLY A 1 97 ? 1.534 4.361 0.773 1.00 88.50 97 GLY A N 1
ATOM 681 C CA . GLY A 1 97 ? 0.875 4.113 -0.511 1.00 88.50 97 GLY A CA 1
ATOM 682 C C . GLY A 1 97 ? 1.207 5.174 -1.559 1.00 88.50 97 GLY A C 1
ATOM 683 O O . GLY A 1 97 ? 1.564 4.836 -2.687 1.00 88.50 97 GLY A O 1
ATOM 684 N N . GLY A 1 98 ? 1.175 6.452 -1.174 1.00 89.81 98 GLY A N 1
ATOM 685 C CA . GLY A 1 98 ? 1.531 7.572 -2.044 1.00 89.81 98 GLY A CA 1
ATOM 686 C C . GLY A 1 98 ? 2.993 7.530 -2.479 1.00 89.81 98 GLY A C 1
ATOM 687 O O . GLY A 1 98 ? 3.294 7.731 -3.652 1.00 89.81 98 GLY A O 1
ATOM 688 N N . LEU A 1 99 ? 3.898 7.184 -1.564 1.00 89.69 99 LEU A N 1
ATOM 689 C CA . LEU A 1 99 ? 5.321 7.054 -1.859 1.00 89.69 99 LEU A CA 1
ATOM 690 C C . LEU A 1 99 ? 5.601 5.895 -2.835 1.00 89.69 99 LEU A C 1
ATOM 692 O O . LEU A 1 99 ? 6.388 6.041 -3.771 1.00 89.69 99 LEU A O 1
ATOM 696 N N . THR A 1 100 ? 4.895 4.773 -2.668 1.00 87.19 100 THR A N 1
ATOM 697 C CA . THR A 1 100 ? 4.936 3.633 -3.600 1.00 87.19 100 THR A CA 1
ATOM 698 C C . THR A 1 100 ? 4.407 4.019 -4.978 1.00 87.19 100 THR A C 1
ATOM 700 O O . THR A 1 100 ? 5.042 3.716 -5.990 1.00 87.19 100 THR A O 1
ATOM 703 N N . ALA A 1 101 ? 3.270 4.719 -5.028 1.00 87.50 101 ALA A N 1
ATOM 704 C CA . ALA A 1 101 ? 2.663 5.176 -6.271 1.00 87.50 101 ALA A CA 1
ATOM 705 C C . ALA A 1 101 ? 3.571 6.168 -7.011 1.00 87.50 101 ALA A C 1
ATOM 707 O O . ALA A 1 101 ? 3.801 6.018 -8.207 1.00 87.50 101 ALA A O 1
ATOM 708 N N . TRP A 1 102 ? 4.158 7.124 -6.289 1.00 89.31 102 TRP A N 1
ATOM 709 C CA . TRP A 1 102 ? 5.127 8.070 -6.834 1.00 89.31 102 TRP A CA 1
ATOM 710 C C . TRP A 1 102 ? 6.347 7.358 -7.421 1.00 89.31 102 TRP A C 1
ATOM 712 O O . TRP A 1 102 ? 6.701 7.583 -8.577 1.00 89.31 102 TRP A O 1
ATOM 722 N N . SER A 1 103 ? 6.966 6.461 -6.646 1.00 85.88 103 SER A N 1
ATOM 723 C CA . SER A 1 103 ? 8.145 5.717 -7.094 1.00 85.88 103 SER A CA 1
ATOM 724 C C . SER A 1 103 ? 7.841 4.871 -8.329 1.00 85.88 103 SER A C 1
ATOM 726 O O . SER A 1 103 ? 8.612 4.888 -9.282 1.00 85.88 103 SER A O 1
ATOM 728 N N . SER A 1 104 ? 6.708 4.164 -8.331 1.00 84.12 104 SER A N 1
ATOM 729 C CA . SER A 1 104 ? 6.289 3.333 -9.464 1.00 84.12 104 SER A CA 1
ATOM 730 C C . SER A 1 104 ? 6.004 4.195 -10.695 1.00 84.12 104 SER A C 1
ATOM 732 O O . SER A 1 104 ? 6.486 3.895 -11.782 1.00 84.12 104 SER A O 1
ATOM 734 N N . GLY A 1 105 ? 5.305 5.319 -10.518 1.00 82.56 105 GLY A N 1
ATOM 735 C CA . GLY A 1 105 ? 5.005 6.268 -11.588 1.00 82.56 105 GLY A CA 1
ATOM 736 C C . GLY A 1 105 ? 6.256 6.839 -12.256 1.00 82.56 105 GLY A C 1
ATOM 737 O O . GLY A 1 105 ? 6.280 6.954 -13.478 1.00 82.56 105 GLY A O 1
ATOM 738 N N . ARG A 1 106 ? 7.326 7.123 -11.496 1.00 85.06 106 ARG A N 1
ATOM 739 C CA . ARG A 1 106 ? 8.600 7.573 -12.088 1.00 85.06 106 ARG A CA 1
ATOM 740 C C . ARG A 1 106 ? 9.244 6.511 -12.977 1.00 85.06 106 ARG A C 1
ATOM 742 O O . ARG A 1 106 ? 9.782 6.869 -14.016 1.00 85.06 106 ARG A O 1
ATOM 749 N N . VAL A 1 107 ? 9.157 5.234 -12.601 1.00 81.06 107 VAL A N 1
ATOM 750 C CA . VAL A 1 107 ? 9.696 4.131 -13.414 1.00 81.06 107 VAL A CA 1
ATOM 751 C C . VAL A 1 107 ? 8.896 3.944 -14.703 1.00 81.06 107 VAL A C 1
ATOM 753 O O . VAL A 1 107 ? 9.492 3.709 -15.747 1.00 81.06 107 VAL A O 1
ATOM 756 N N . LEU A 1 108 ? 7.563 4.075 -14.657 1.00 82.06 108 LEU A N 1
ATOM 757 C CA . LEU A 1 108 ? 6.744 4.023 -15.876 1.00 82.06 108 LEU A CA 1
ATOM 758 C C . LEU A 1 108 ? 6.983 5.230 -16.794 1.00 82.06 108 LEU A C 1
ATOM 760 O O . LEU A 1 108 ? 6.899 5.083 -18.008 1.00 82.06 108 LEU A O 1
ATOM 764 N N . ALA A 1 109 ? 7.229 6.413 -16.226 1.00 84.69 109 ALA A N 1
ATOM 765 C CA . ALA A 1 109 ? 7.423 7.637 -16.999 1.00 84.69 109 ALA A CA 1
ATOM 766 C C . ALA A 1 109 ? 8.776 7.668 -17.725 1.00 84.69 109 ALA A C 1
ATOM 768 O O . ALA A 1 109 ? 8.841 8.142 -18.855 1.00 84.69 109 ALA A O 1
ATOM 769 N N . ASP A 1 110 ? 9.837 7.172 -17.084 1.00 79.19 110 ASP A N 1
ATOM 770 C CA . ASP A 1 110 ? 11.174 7.108 -17.674 1.00 79.19 110 ASP A CA 1
ATOM 771 C C . ASP A 1 110 ? 11.905 5.817 -17.252 1.00 79.19 110 ASP A C 1
ATOM 773 O O . ASP A 1 110 ? 12.676 5.800 -16.281 1.00 79.19 110 ASP A O 1
ATOM 777 N N . PRO A 1 111 ? 11.659 4.702 -17.964 1.00 72.25 111 PRO A N 1
ATOM 778 C CA . PRO A 1 111 ? 12.283 3.422 -17.648 1.00 72.25 111 PRO A CA 1
ATOM 779 C C . PRO A 1 111 ? 13.785 3.410 -17.967 1.00 72.25 111 PRO A C 1
ATOM 781 O O . PRO A 1 111 ? 14.537 2.666 -17.336 1.00 72.25 111 PRO A O 1
ATOM 784 N N . ALA A 1 112 ? 14.243 4.251 -18.901 1.00 70.19 112 ALA A N 1
ATOM 785 C CA . ALA A 1 112 ? 15.649 4.348 -19.279 1.00 70.19 112 ALA A CA 1
ATOM 786 C C . ALA A 1 112 ? 16.478 5.032 -18.180 1.00 70.19 112 ALA A C 1
ATOM 788 O O . ALA A 1 112 ? 17.533 4.524 -17.795 1.00 70.19 112 ALA A O 1
ATOM 789 N N . ALA A 1 113 ? 15.985 6.128 -17.596 1.00 71.19 113 ALA A N 1
ATOM 790 C CA . ALA A 1 113 ? 16.631 6.762 -16.444 1.00 71.19 113 ALA A CA 1
ATOM 791 C C . ALA A 1 113 ? 16.648 5.850 -15.204 1.00 71.19 113 ALA A C 1
ATOM 793 O O . ALA A 1 113 ? 17.615 5.837 -14.439 1.00 71.19 113 ALA A O 1
ATOM 794 N N . ALA A 1 114 ? 15.595 5.049 -15.014 1.00 69.50 114 ALA A N 1
ATOM 795 C CA . ALA A 1 114 ? 15.521 4.080 -13.924 1.00 69.50 114 ALA A CA 1
ATOM 796 C C . ALA A 1 114 ? 16.540 2.932 -14.081 1.00 69.50 114 ALA A C 1
ATOM 798 O O . ALA A 1 114 ? 17.096 2.462 -13.085 1.00 69.50 114 ALA A O 1
ATOM 799 N N . ALA A 1 115 ? 16.814 2.508 -15.320 1.00 66.56 115 ALA A N 1
ATOM 800 C CA . ALA A 1 115 ? 17.808 1.484 -15.631 1.00 66.56 115 ALA A CA 1
ATOM 801 C C . ALA A 1 115 ? 19.251 2.009 -15.513 1.00 66.56 115 ALA A C 1
ATOM 803 O O . ALA A 1 115 ? 20.093 1.352 -14.900 1.00 66.56 115 ALA A O 1
ATOM 804 N N . THR A 1 116 ? 19.542 3.203 -16.040 1.00 64.69 116 THR A N 1
ATOM 805 C CA . THR A 1 116 ? 20.912 3.756 -16.097 1.00 64.69 116 THR A CA 1
ATOM 806 C C . THR A 1 116 ? 21.503 4.072 -14.723 1.00 64.69 116 THR A C 1
ATOM 808 O O . THR A 1 116 ? 22.694 3.872 -14.510 1.00 64.69 116 THR A O 1
ATOM 811 N N . GLY A 1 117 ? 20.690 4.507 -13.756 1.00 59.59 117 GLY A N 1
ATOM 812 C CA . GLY A 1 117 ? 21.167 4.827 -12.406 1.00 59.59 117 GLY A CA 1
ATOM 813 C C . GLY A 1 117 ? 21.425 3.620 -11.493 1.00 59.59 117 GLY A C 1
ATOM 814 O O . GLY A 1 117 ? 21.854 3.820 -10.351 1.00 59.59 117 GLY A O 1
ATOM 815 N N . LYS A 1 118 ? 21.085 2.392 -11.926 1.00 60.88 118 LYS A N 1
ATOM 816 C CA . LYS A 1 118 ? 21.026 1.19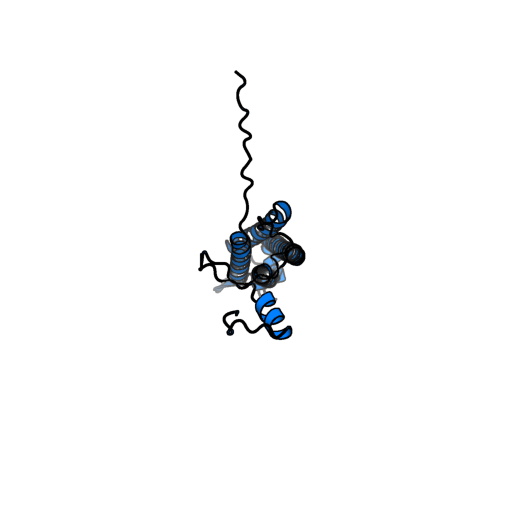6 -11.055 1.00 60.88 118 LYS A CA 1
ATOM 817 C C . LYS A 1 118 ? 21.522 -0.106 -11.680 1.00 60.88 118 LYS A C 1
ATOM 819 O O . LYS A 1 118 ? 21.878 -1.014 -10.929 1.00 60.88 118 LYS A O 1
ATOM 824 N N . ALA A 1 119 ? 21.569 -0.223 -13.006 1.00 56.81 119 ALA A N 1
ATOM 825 C CA . ALA A 1 119 ? 22.326 -1.287 -13.648 1.00 56.81 119 ALA A CA 1
ATOM 826 C C . ALA A 1 119 ? 23.813 -1.016 -13.379 1.00 56.81 119 ALA A C 1
ATOM 828 O O . ALA A 1 119 ? 24.317 0.053 -13.709 1.00 56.81 119 ALA A O 1
ATOM 829 N N . GLY A 1 120 ? 24.476 -1.944 -12.683 1.00 50.12 120 GLY A N 1
ATOM 830 C CA . GLY A 1 120 ? 25.851 -1.779 -12.210 1.00 50.12 120 GLY A CA 1
ATOM 831 C C . GLY A 1 120 ? 26.808 -1.295 -13.301 1.00 50.12 120 GLY A C 1
ATOM 832 O O . GLY A 1 120 ? 26.591 -1.549 -14.486 1.00 50.12 120 GLY A O 1
ATOM 833 N N . GLU A 1 121 ? 27.879 -0.629 -12.869 1.00 50.34 121 GLU A N 1
ATOM 834 C CA . GLU A 1 121 ? 28.851 0.137 -13.668 1.00 50.34 121 GLU A CA 1
ATOM 835 C C . GLU A 1 121 ? 29.368 -0.546 -14.951 1.00 50.34 121 GLU A C 1
ATOM 837 O O . GLU A 1 121 ? 29.873 0.145 -15.825 1.00 50.34 121 GLU A O 1
ATOM 842 N N . GLY A 1 122 ? 29.220 -1.866 -15.111 1.00 49.09 122 GLY A N 1
ATOM 843 C CA . GLY A 1 122 ? 29.631 -2.610 -16.305 1.00 49.09 122 GLY A CA 1
ATOM 844 C C . GLY A 1 122 ? 28.590 -2.780 -17.425 1.00 49.09 122 GLY A C 1
ATOM 845 O O . GLY A 1 122 ? 28.986 -3.157 -18.520 1.00 49.09 122 GLY A O 1
ATOM 846 N N . LEU A 1 123 ? 27.290 -2.538 -17.199 1.00 52.72 123 LEU A N 1
ATOM 847 C CA . LEU A 1 123 ? 26.230 -2.785 -18.209 1.00 52.72 123 LEU A CA 1
ATOM 848 C C . LEU A 1 123 ? 25.786 -1.526 -18.973 1.00 52.72 123 LEU A C 1
ATOM 850 O O . LEU A 1 123 ? 25.235 -1.633 -20.060 1.00 52.72 123 LEU A O 1
ATOM 854 N N . VAL A 1 124 ? 26.017 -0.331 -18.419 1.00 50.34 124 VAL A N 1
ATOM 855 C CA . VAL A 1 124 ? 25.515 0.949 -18.970 1.00 50.34 124 VAL A CA 1
ATOM 856 C C . VAL A 1 124 ? 26.599 1.730 -19.726 1.00 50.34 124 VAL A C 1
ATOM 858 O O . VAL A 1 124 ? 26.306 2.706 -20.408 1.00 50.34 124 VAL A O 1
ATOM 861 N N . GLN A 1 125 ? 27.864 1.301 -19.651 1.00 47.59 125 GLN A N 1
ATOM 862 C CA . GLN A 1 125 ? 28.973 1.981 -20.335 1.00 47.59 125 GLN A CA 1
ATOM 863 C C . GLN A 1 125 ? 29.045 1.702 -21.846 1.00 47.59 125 GLN A C 1
ATOM 865 O O . GLN A 1 125 ? 29.822 2.359 -22.535 1.00 47.59 125 GLN A O 1
ATOM 870 N N . SER A 1 126 ? 28.239 0.775 -22.381 1.00 46.72 126 SER A N 1
ATOM 871 C CA . SER A 1 126 ? 28.157 0.547 -23.827 1.00 46.72 126 SER A CA 1
ATOM 872 C C . SER A 1 126 ? 26.954 1.313 -24.396 1.00 46.72 126 SER A C 1
ATOM 874 O O . SER A 1 126 ? 25.819 0.986 -24.056 1.00 46.72 126 SER A O 1
ATOM 876 N N . PRO A 1 127 ? 27.153 2.321 -25.266 1.00 47.19 127 PRO A N 1
ATOM 877 C CA . PRO A 1 127 ? 26.071 3.105 -25.874 1.00 47.19 127 PRO A CA 1
ATOM 878 C C . PRO A 1 127 ? 25.263 2.328 -26.935 1.00 47.19 127 PRO A C 1
ATOM 880 O O . PRO A 1 127 ? 24.420 2.905 -27.622 1.00 47.19 127 PRO A O 1
ATOM 883 N N . GLN A 1 128 ? 25.516 1.028 -27.103 1.00 47.47 128 GLN A N 1
ATOM 884 C CA . GLN A 1 128 ? 24.811 0.161 -28.038 1.00 47.47 128 GLN A CA 1
ATOM 885 C C . GLN A 1 128 ? 23.423 -0.185 -27.490 1.00 47.47 128 GLN A C 1
ATOM 887 O O . GLN A 1 128 ? 23.306 -0.965 -26.553 1.00 47.47 128 GLN A O 1
ATOM 892 N N . ALA A 1 129 ? 22.402 0.436 -28.092 1.00 49.84 129 ALA A N 1
ATOM 893 C CA . ALA A 1 129 ? 20.991 0.039 -28.142 1.00 49.84 129 ALA A CA 1
ATOM 894 C C . ALA A 1 129 ? 20.526 -0.946 -27.048 1.00 49.84 129 ALA A C 1
ATOM 896 O O . ALA A 1 129 ? 20.105 -2.062 -27.335 1.00 49.84 129 ALA A O 1
ATOM 897 N N . ALA A 1 130 ? 20.576 -0.526 -25.783 1.00 59.00 130 ALA A N 1
ATOM 898 C CA . ALA A 1 130 ? 19.993 -1.304 -24.703 1.00 59.00 130 ALA A CA 1
ATOM 899 C C . ALA A 1 130 ? 18.464 -1.251 -24.840 1.00 59.00 130 ALA A C 1
ATOM 901 O O . ALA A 1 130 ? 17.834 -0.220 -24.585 1.00 59.00 130 ALA A O 1
ATOM 902 N N . HIS A 1 131 ? 17.856 -2.356 -25.264 1.00 65.75 131 HIS A N 1
ATOM 903 C CA . HIS A 1 131 ? 16.406 -2.478 -25.297 1.00 65.75 131 HIS A CA 1
ATOM 904 C C . HIS A 1 131 ? 15.902 -2.686 -23.863 1.00 65.75 131 HIS A C 1
ATOM 906 O O . HIS A 1 131 ? 16.156 -3.716 -23.236 1.00 65.75 131 HIS A O 1
ATOM 912 N N . VAL A 1 132 ? 15.201 -1.682 -23.327 1.00 69.62 132 VAL A N 1
ATOM 913 C CA . VAL A 1 132 ? 14.587 -1.733 -21.993 1.00 69.62 132 VAL A CA 1
ATOM 914 C C . VAL A 1 132 ? 13.126 -2.140 -22.140 1.00 69.62 132 VAL A C 1
ATOM 916 O O . VAL A 1 132 ? 12.303 -1.356 -22.612 1.00 69.62 132 VAL A O 1
ATOM 919 N N . ALA A 1 133 ? 12.793 -3.359 -21.720 1.00 75.81 133 ALA A N 1
ATOM 920 C CA . ALA A 1 133 ? 11.407 -3.809 -21.639 1.00 75.81 133 ALA A CA 1
ATOM 921 C C . ALA A 1 133 ? 10.882 -3.645 -20.205 1.00 75.81 133 ALA A C 1
ATOM 923 O O . ALA A 1 133 ? 11.535 -4.049 -19.239 1.00 75.81 133 ALA A O 1
ATOM 924 N N . VAL A 1 134 ? 9.698 -3.046 -20.071 1.00 78.94 134 VAL A N 1
ATOM 925 C CA . VAL A 1 134 ? 9.015 -2.844 -18.785 1.00 78.94 134 VAL A CA 1
ATOM 926 C C . VAL A 1 134 ? 7.987 -3.953 -18.593 1.00 78.94 134 VAL A C 1
ATOM 928 O O . VAL A 1 134 ? 7.171 -4.210 -19.478 1.00 78.94 134 VAL A O 1
ATOM 931 N N . THR A 1 135 ? 8.008 -4.615 -17.439 1.00 83.62 135 THR A N 1
ATOM 932 C CA . THR A 1 135 ? 7.023 -5.652 -17.100 1.00 83.62 135 THR A CA 1
ATOM 933 C C . THR A 1 135 ? 5.727 -5.035 -16.550 1.00 83.62 135 THR A C 1
ATOM 935 O O . THR A 1 135 ? 5.630 -3.831 -16.334 1.00 83.62 135 THR A O 1
ATOM 938 N N . ALA A 1 136 ? 4.694 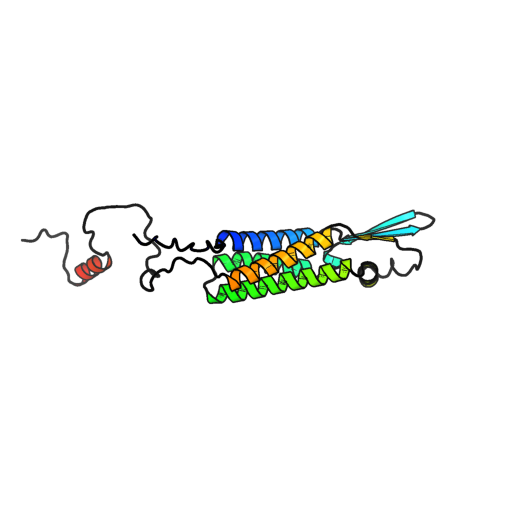-5.845 -16.288 1.00 84.00 136 ALA A N 1
ATOM 939 C CA . ALA A 1 136 ? 3.430 -5.353 -15.715 1.00 84.00 136 ALA A CA 1
ATOM 940 C C . ALA A 1 136 ? 3.523 -4.978 -14.216 1.00 84.00 136 ALA A C 1
ATOM 942 O O . ALA A 1 136 ? 2.639 -4.305 -13.680 1.00 84.00 136 ALA A O 1
ATOM 943 N N . TRP A 1 137 ? 4.586 -5.399 -13.524 1.00 85.75 137 TRP A N 1
ATOM 944 C CA . TRP A 1 137 ? 4.739 -5.271 -12.069 1.00 85.75 137 TRP A CA 1
ATOM 945 C C . TRP A 1 137 ? 4.748 -3.830 -11.530 1.00 85.75 137 TRP A C 1
ATOM 947 O O . TRP A 1 137 ? 4.059 -3.587 -10.535 1.00 85.75 137 TRP A O 1
ATOM 957 N N . PRO A 1 138 ? 5.425 -2.855 -12.170 1.00 82.31 138 PRO A N 1
ATOM 958 C CA . PRO A 1 138 ? 5.356 -1.450 -11.772 1.00 82.31 138 PRO A CA 1
ATOM 959 C C . PRO A 1 138 ? 3.920 -0.895 -11.789 1.00 82.31 138 PRO A C 1
ATOM 961 O O . PRO A 1 138 ? 3.535 -0.127 -10.907 1.00 82.31 138 PRO A O 1
ATOM 964 N N . GLY A 1 139 ? 3.092 -1.322 -12.751 1.00 83.62 139 GLY A N 1
ATOM 965 C CA . GLY A 1 139 ? 1.682 -0.927 -12.833 1.00 83.62 139 GLY A CA 1
ATOM 966 C C . GLY A 1 139 ? 0.836 -1.501 -11.692 1.00 83.62 139 GLY A C 1
ATOM 967 O O . GLY A 1 139 ? -0.008 -0.805 -11.127 1.00 83.62 139 GLY A O 1
ATOM 968 N N . ILE A 1 140 ? 1.101 -2.747 -11.290 1.00 86.19 140 ILE A N 1
ATOM 969 C CA . ILE A 1 140 ? 0.427 -3.385 -10.148 1.00 86.19 140 ILE A CA 1
ATOM 970 C C . ILE A 1 140 ? 0.839 -2.704 -8.834 1.00 86.19 140 ILE A C 1
ATOM 972 O O . ILE A 1 140 ? -0.016 -2.430 -7.990 1.00 86.19 140 ILE A O 1
ATOM 976 N N . ALA A 1 141 ? 2.124 -2.372 -8.672 1.00 85.62 141 ALA A N 1
ATOM 977 C CA . ALA A 1 141 ? 2.625 -1.641 -7.508 1.00 85.62 141 ALA A CA 1
ATOM 978 C C . ALA A 1 141 ? 2.004 -0.237 -7.401 1.00 85.62 141 ALA A C 1
ATOM 980 O O . ALA A 1 141 ? 1.580 0.171 -6.316 1.00 85.62 141 ALA A O 1
ATOM 981 N N . LEU A 1 142 ? 1.879 0.468 -8.530 1.00 88.50 142 LEU A N 1
ATOM 982 C CA . LEU A 1 142 ? 1.176 1.747 -8.622 1.00 88.50 142 LEU A CA 1
ATOM 983 C C . LEU A 1 142 ? -0.281 1.609 -8.162 1.00 88.50 142 LEU A C 1
ATOM 985 O O . LEU A 1 142 ? -0.726 2.360 -7.293 1.00 88.50 142 LEU A O 1
ATOM 989 N N . LEU A 1 143 ? -1.008 0.625 -8.701 1.00 90.19 143 LEU A N 1
ATOM 990 C CA . LEU A 1 143 ? -2.408 0.383 -8.355 1.00 90.19 143 LEU A CA 1
ATOM 991 C C . LEU A 1 143 ? -2.576 0.057 -6.865 1.00 90.19 143 LEU A C 1
ATOM 993 O O . LEU A 1 143 ? -3.470 0.599 -6.217 1.00 90.19 143 LEU A O 1
ATOM 997 N N . ALA A 1 144 ? -1.696 -0.775 -6.302 1.00 87.44 144 ALA A N 1
ATOM 998 C CA . ALA A 1 144 ? -1.698 -1.095 -4.878 1.00 87.44 144 ALA A CA 1
ATOM 999 C C . ALA A 1 144 ? -1.435 0.149 -4.011 1.00 87.44 144 ALA A C 1
ATOM 1001 O O . ALA A 1 144 ? -2.110 0.348 -3.000 1.00 87.44 144 ALA A O 1
ATOM 1002 N N . GLY A 1 145 ? -0.498 1.013 -4.425 1.00 85.69 145 GLY A N 1
ATOM 1003 C CA . GLY A 1 145 ? -0.208 2.296 -3.776 1.00 85.69 145 GLY A CA 1
ATOM 1004 C C . GLY A 1 145 ? -1.424 3.214 -3.732 1.00 85.69 145 GLY A C 1
ATOM 1005 O O . GLY A 1 145 ? -1.813 3.692 -2.665 1.00 85.69 145 GLY A O 1
ATOM 1006 N N . VAL A 1 146 ? -2.074 3.395 -4.881 1.00 91.06 146 VAL A N 1
ATOM 1007 C CA . VAL A 1 146 ? -3.287 4.213 -5.013 1.00 91.06 146 VAL A CA 1
ATOM 1008 C C . VAL A 1 146 ? -4.446 3.628 -4.206 1.00 91.06 146 VAL A C 1
ATOM 1010 O O . VAL A 1 146 ? -5.144 4.365 -3.510 1.00 91.06 146 VAL A O 1
ATOM 1013 N N . ALA A 1 147 ? -4.632 2.307 -4.235 1.00 90.06 147 ALA A N 1
ATOM 1014 C CA . ALA A 1 147 ? -5.657 1.637 -3.442 1.00 90.06 147 ALA A CA 1
ATOM 1015 C C . ALA A 1 147 ? -5.444 1.864 -1.938 1.00 90.06 147 ALA A C 1
ATOM 1017 O O . ALA A 1 147 ? -6.400 2.172 -1.226 1.00 90.06 147 ALA A O 1
ATOM 1018 N N . LEU A 1 148 ? -4.198 1.786 -1.455 1.00 89.50 148 LEU A N 1
ATOM 1019 C CA . LEU A 1 148 ? -3.870 2.032 -0.050 1.00 89.50 148 LEU A CA 1
ATOM 1020 C C . LEU A 1 148 ? -4.170 3.480 0.372 1.00 89.50 148 LEU A C 1
ATOM 1022 O O . LEU A 1 148 ? -4.743 3.703 1.441 1.00 89.50 148 LEU A O 1
ATOM 1026 N N . VAL A 1 149 ? -3.858 4.458 -0.485 1.00 91.38 149 VAL A N 1
ATOM 1027 C CA . VAL A 1 149 ? -4.241 5.867 -0.279 1.00 91.38 149 VAL A CA 1
ATOM 1028 C C . VAL A 1 149 ? -5.762 6.004 -0.205 1.00 91.38 149 VAL A C 1
ATOM 1030 O O . VAL A 1 149 ? -6.283 6.624 0.723 1.00 91.38 149 VAL A O 1
ATOM 1033 N N . GLY A 1 150 ? -6.482 5.378 -1.139 1.00 89.12 150 GLY A N 1
ATOM 1034 C CA . GLY A 1 150 ? -7.942 5.375 -1.168 1.00 89.12 150 GLY A CA 1
ATOM 1035 C C . GLY A 1 150 ? -8.549 4.803 0.113 1.00 89.12 150 GL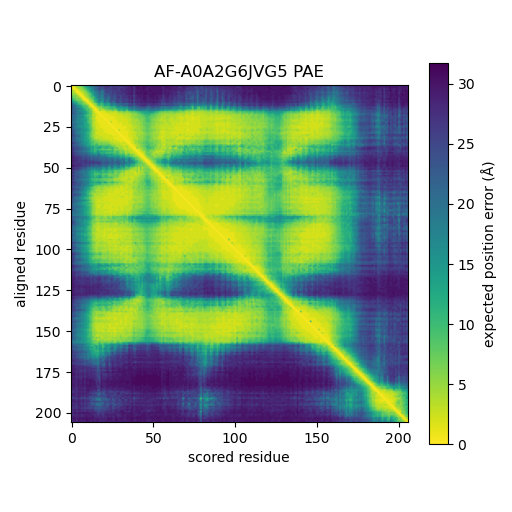Y A C 1
ATOM 1036 O O . GLY A 1 150 ? -9.440 5.418 0.696 1.00 89.12 150 GLY A O 1
ATOM 1037 N N . ILE A 1 151 ? -8.022 3.680 0.612 1.00 87.00 151 ILE A N 1
ATOM 1038 C CA . ILE A 1 151 ? -8.448 3.083 1.885 1.00 87.00 151 ILE A CA 1
ATOM 1039 C C . ILE A 1 151 ? -8.250 4.072 3.040 1.00 87.00 151 ILE A C 1
ATOM 1041 O O . ILE A 1 151 ? -9.166 4.255 3.844 1.00 87.00 151 ILE A O 1
ATOM 1045 N N . GLY A 1 152 ? -7.094 4.740 3.105 1.00 85.69 152 GLY A N 1
ATOM 1046 C CA . GLY A 1 152 ? -6.804 5.753 4.122 1.00 85.69 152 GLY A CA 1
ATOM 1047 C C . GLY A 1 152 ? -7.790 6.924 4.096 1.00 85.69 152 GLY A C 1
ATOM 1048 O O . GLY A 1 152 ? -8.356 7.273 5.132 1.00 85.69 152 GLY A O 1
ATOM 1049 N N . ILE A 1 153 ? -8.054 7.484 2.910 1.00 86.25 153 ILE A N 1
ATOM 1050 C CA . ILE A 1 153 ? -8.974 8.618 2.722 1.00 86.25 153 ILE A CA 1
ATOM 1051 C C . ILE A 1 153 ? -10.404 8.223 3.077 1.00 86.25 153 ILE A C 1
ATOM 1053 O O . ILE A 1 153 ? -11.063 8.903 3.861 1.00 86.25 153 ILE A O 1
ATOM 1057 N N . VAL A 1 154 ? -10.895 7.112 2.530 1.00 84.62 154 VAL A N 1
ATOM 1058 C CA . VAL A 1 154 ? -12.276 6.674 2.750 1.00 84.62 154 VAL A CA 1
ATOM 1059 C C . VAL A 1 154 ? -12.494 6.342 4.230 1.00 84.62 154 VAL A C 1
ATOM 1061 O O . VAL A 1 154 ? -13.501 6.748 4.811 1.00 84.62 154 VAL A O 1
ATOM 1064 N N . ALA A 1 155 ? -11.532 5.689 4.885 1.00 82.12 155 ALA A N 1
ATOM 1065 C CA . ALA A 1 155 ? -11.609 5.423 6.319 1.00 82.12 155 ALA A CA 1
ATOM 1066 C C . ALA A 1 155 ? -11.563 6.708 7.172 1.00 82.12 155 ALA A C 1
ATOM 1068 O O . ALA A 1 155 ? -12.232 6.770 8.207 1.00 82.12 155 ALA A O 1
ATOM 1069 N N . ALA A 1 156 ? -10.821 7.735 6.742 1.00 79.88 156 ALA A N 1
ATOM 1070 C CA . ALA A 1 156 ? -10.768 9.033 7.415 1.00 79.88 156 ALA A CA 1
ATOM 1071 C C . ALA A 1 156 ? -12.065 9.848 7.243 1.00 79.88 156 ALA A C 1
ATOM 1073 O O . ALA A 1 156 ? -12.550 10.424 8.215 1.00 79.88 156 ALA A O 1
ATOM 1074 N N . VAL A 1 157 ? -12.645 9.868 6.037 1.00 79.50 157 VAL A N 1
ATOM 1075 C CA . VAL A 1 157 ? -13.833 10.673 5.697 1.00 79.50 157 VAL A CA 1
ATOM 1076 C C . VAL A 1 157 ? -15.119 10.061 6.244 1.00 79.50 157 VAL A C 1
ATOM 1078 O O . VAL A 1 157 ? -15.908 10.747 6.890 1.00 79.50 157 VAL A O 1
ATOM 1081 N N . PHE A 1 158 ? -15.354 8.770 5.998 1.00 71.06 158 PHE A N 1
ATOM 1082 C CA . PHE A 1 158 ? -16.626 8.137 6.368 1.00 71.06 158 PHE A CA 1
ATOM 1083 C C . PHE A 1 158 ? -16.665 7.698 7.833 1.00 71.06 158 PHE A C 1
ATOM 1085 O O . PHE A 1 158 ? -17.742 7.441 8.379 1.00 71.06 158 PHE A O 1
ATOM 1092 N N . GLY A 1 159 ? -15.500 7.643 8.484 1.00 63.66 159 GLY A N 1
ATOM 1093 C CA . GLY A 1 159 ? -15.351 7.085 9.816 1.00 63.66 159 GLY A CA 1
ATOM 1094 C C . GLY A 1 159 ? -15.767 5.612 9.877 1.00 63.66 159 GLY A C 1
ATOM 1095 O O . GLY A 1 159 ? -16.334 5.030 8.953 1.00 63.66 159 GLY A O 1
ATOM 1096 N N . PHE A 1 160 ? -15.493 4.972 11.008 1.00 63.56 160 PHE A N 1
ATOM 1097 C CA . PHE A 1 160 ? -16.000 3.626 11.248 1.00 63.56 160 PHE A CA 1
ATOM 1098 C C . PHE A 1 160 ? -17.402 3.709 11.836 1.00 63.56 160 PHE A C 1
ATOM 1100 O O . PHE A 1 160 ? -17.676 4.528 12.718 1.00 63.56 160 PHE A O 1
ATOM 1107 N N . ALA A 1 161 ? -18.275 2.814 11.380 1.00 54.31 161 ALA A N 1
ATOM 1108 C CA . ALA A 1 161 ? -19.521 2.473 12.046 1.00 54.31 161 ALA A CA 1
ATOM 1109 C C . ALA A 1 161 ? -19.220 1.787 13.391 1.00 54.31 161 ALA A C 1
ATOM 1111 O O . ALA A 1 161 ? -19.496 0.607 13.572 1.00 54.31 161 ALA A O 1
ATOM 1112 N N . GLU A 1 162 ? -18.600 2.502 14.325 1.00 57.88 162 GLU A N 1
ATOM 1113 C CA . GLU A 1 162 ? -18.413 1.997 15.675 1.00 57.88 162 GLU A CA 1
ATOM 1114 C C . GLU A 1 162 ? -19.797 2.002 16.344 1.00 57.88 162 GLU A C 1
ATOM 1116 O O . GLU A 1 162 ? -20.474 3.043 16.329 1.00 57.88 162 GLU A O 1
ATOM 1121 N N . PRO A 1 163 ? -20.264 0.873 16.906 1.00 52.78 163 PRO A N 1
ATOM 1122 C CA . PRO A 1 163 ? -21.418 0.891 17.788 1.00 52.78 163 PRO A CA 1
ATOM 1123 C C . PRO A 1 163 ? -21.112 1.911 18.881 1.00 52.78 163 PRO A C 1
ATOM 1125 O O . PRO A 1 163 ? -20.093 1.799 19.565 1.00 52.78 163 PRO A O 1
ATOM 1128 N N . ARG A 1 164 ? -21.940 2.954 19.010 1.00 52.41 164 ARG A N 1
ATOM 1129 C CA . ARG A 1 164 ? -21.816 3.913 20.108 1.00 52.41 164 ARG A CA 1
ATOM 1130 C C . A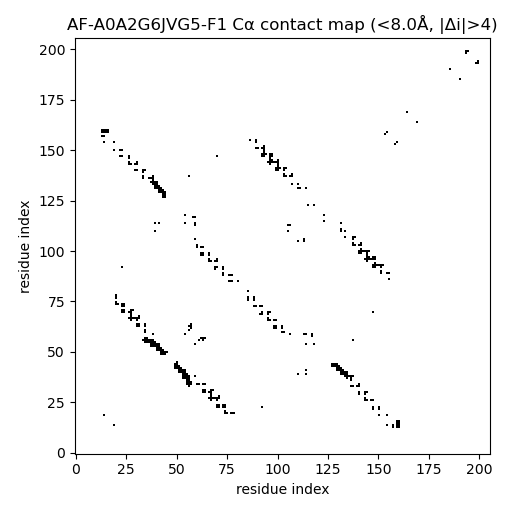RG A 1 164 ? -22.042 3.138 21.405 1.00 52.41 164 ARG A C 1
ATOM 1132 O O . ARG A 1 164 ? -23.181 2.989 21.826 1.00 52.41 164 ARG A O 1
ATOM 1139 N N . ARG A 1 165 ? -20.979 2.614 22.017 1.00 54.16 165 ARG A N 1
ATOM 1140 C CA . ARG A 1 165 ? -21.060 2.093 23.380 1.00 54.16 165 ARG A CA 1
ATOM 1141 C C . ARG A 1 165 ? -21.156 3.300 24.314 1.00 54.16 165 ARG A C 1
ATOM 1143 O O . ARG A 1 165 ? -20.252 4.147 24.267 1.00 54.16 165 ARG A O 1
ATOM 1150 N N . PRO A 1 166 ? -22.243 3.431 25.095 1.00 52.53 166 PRO A N 1
ATOM 1151 C CA . PRO A 1 166 ? -22.360 4.503 26.070 1.00 52.53 166 PRO A CA 1
ATOM 1152 C C . PRO A 1 166 ? -21.182 4.436 27.060 1.00 52.53 166 PRO A C 1
ATOM 1154 O O . PRO A 1 166 ? -20.627 3.353 27.273 1.00 52.53 166 PRO A O 1
ATOM 1157 N N . PRO A 1 167 ? -20.763 5.574 27.645 1.00 51.81 167 PRO A N 1
ATOM 1158 C CA . PRO A 1 167 ? -19.555 5.671 28.471 1.00 51.81 167 PRO A CA 1
ATOM 1159 C C . PRO A 1 167 ? -19.447 4.643 29.614 1.00 51.81 167 PRO A C 1
ATOM 1161 O O . PRO A 1 167 ? -18.329 4.331 30.006 1.00 51.81 167 PRO A O 1
ATOM 1164 N N . GLY A 1 168 ? -20.565 4.079 30.089 1.00 54.28 168 GLY A N 1
ATOM 1165 C CA . GLY A 1 168 ? -20.605 3.105 31.188 1.00 54.28 168 GLY A CA 1
ATOM 1166 C C . GLY A 1 168 ? -20.266 1.648 30.837 1.00 54.28 168 GLY A C 1
ATOM 1167 O O . GLY A 1 168 ? -19.840 0.915 31.712 1.00 54.28 168 GLY A O 1
ATOM 1168 N N . GLN A 1 169 ? -20.361 1.211 29.576 1.00 53.56 169 GLN A N 1
ATOM 1169 C CA . GLN A 1 169 ? -20.154 -0.211 29.205 1.00 53.56 169 GLN A CA 1
ATOM 1170 C C . GLN A 1 169 ? -18.718 -0.543 28.763 1.00 53.56 169 GLN A C 1
ATOM 1172 O O . GLN A 1 169 ? -18.463 -1.547 28.094 1.00 53.56 169 GLN A O 1
ATOM 1177 N N . ARG A 1 170 ? -17.754 0.337 29.049 1.00 50.78 170 ARG A N 1
ATOM 1178 C CA . ARG A 1 170 ? -16.353 0.140 28.632 1.00 50.78 170 ARG A CA 1
ATOM 1179 C C . ARG A 1 170 ? -15.590 -0.823 29.541 1.00 50.78 170 ARG A C 1
ATOM 1181 O O . ARG A 1 170 ? -14.572 -1.346 29.103 1.00 50.78 170 ARG A O 1
ATOM 1188 N N . PHE A 1 171 ? -16.110 -1.077 30.739 1.00 54.16 171 PHE A N 1
ATOM 1189 C CA . PHE A 1 171 ? -15.514 -1.977 31.724 1.00 54.16 171 PHE A CA 1
ATOM 1190 C C . PHE A 1 171 ? -16.177 -3.366 31.780 1.00 54.16 171 PHE A C 1
ATOM 1192 O O . PHE A 1 171 ? -15.573 -4.284 32.315 1.00 54.16 171 PHE A O 1
ATOM 1199 N N . ASP A 1 172 ? -17.323 -3.578 31.120 1.00 53.88 172 ASP A N 1
ATOM 1200 C CA . ASP A 1 172 ? -18.044 -4.871 31.085 1.00 53.88 172 ASP A CA 1
ATOM 1201 C C . ASP A 1 172 ? -17.457 -5.909 30.107 1.00 53.88 172 ASP A C 1
ATOM 1203 O O . ASP A 1 172 ? -18.138 -6.817 29.621 1.00 53.88 172 ASP A O 1
ATOM 1207 N N . ALA A 1 173 ? -16.178 -5.794 29.758 1.00 47.16 173 ALA A N 1
ATOM 1208 C CA . ALA A 1 173 ? -15.539 -6.720 28.831 1.00 47.16 173 ALA A CA 1
ATOM 1209 C C . ALA A 1 173 ? -15.137 -8.041 29.515 1.00 47.16 173 ALA A C 1
ATOM 1211 O O . ALA A 1 173 ? -13.955 -8.358 29.554 1.00 47.16 173 ALA A O 1
ATOM 1212 N N . ALA A 1 174 ? -16.125 -8.802 30.004 1.00 47.75 174 ALA A N 1
ATOM 1213 C CA . ALA A 1 174 ? -16.127 -10.269 30.082 1.00 47.75 174 ALA A CA 1
ATOM 1214 C C . ALA A 1 174 ? -17.465 -10.800 30.645 1.00 47.75 174 ALA A C 1
ATOM 1216 O O . ALA A 1 174 ? -17.507 -11.359 31.735 1.00 47.75 174 ALA A O 1
ATOM 1217 N N . LYS A 1 175 ? -18.570 -10.695 29.896 1.00 44.34 175 LYS A N 1
ATOM 1218 C CA . LYS A 1 175 ? -19.675 -11.654 30.069 1.00 44.34 175 LYS A CA 1
ATOM 1219 C C . LYS A 1 175 ? -19.851 -12.421 28.757 1.00 44.34 175 LYS A C 1
ATOM 1221 O O . LYS A 1 175 ? -20.142 -11.789 27.736 1.00 44.34 175 LYS A O 1
ATOM 1226 N N . PRO A 1 176 ? -19.600 -13.745 28.724 1.00 40.44 176 PRO A N 1
ATOM 1227 C CA . PRO A 1 176 ? -19.919 -14.556 27.561 1.00 40.44 176 PRO A CA 1
ATOM 1228 C C . PRO A 1 176 ? -21.410 -14.398 27.266 1.00 40.44 176 PRO A C 1
ATOM 1230 O O . PRO A 1 176 ? -22.240 -14.472 28.171 1.00 40.44 176 PRO A O 1
ATOM 1233 N N . ALA A 1 177 ? -21.749 -14.142 26.005 1.00 45.56 177 ALA A N 1
ATOM 1234 C CA . ALA A 1 177 ? -23.131 -14.145 25.557 1.00 45.56 177 ALA A CA 1
ATOM 1235 C C . ALA A 1 177 ? -23.676 -15.574 25.693 1.00 45.56 177 ALA A C 1
ATOM 1237 O O . ALA A 1 177 ? -23.366 -16.430 24.868 1.00 45.56 177 ALA A O 1
ATOM 1238 N N . GLY A 1 178 ? -24.427 -15.836 26.763 1.00 45.72 178 GLY A N 1
ATOM 1239 C CA . GLY A 1 178 ? -25.013 -17.149 26.999 1.00 45.72 178 GLY A CA 1
ATOM 1240 C C . GLY A 1 178 ? -25.476 -17.394 28.429 1.00 45.72 178 GLY A C 1
ATOM 1241 O O . GLY A 1 178 ? -25.035 -18.365 29.024 1.00 45.72 178 GLY A O 1
ATOM 1242 N N . HIS A 1 179 ? -26.359 -16.554 28.972 1.00 36.00 179 HIS A N 1
ATOM 1243 C CA . HIS A 1 179 ? -27.377 -17.025 29.918 1.00 36.00 179 HIS A CA 1
ATOM 1244 C C . HIS A 1 179 ? -28.487 -15.977 30.040 1.00 36.00 179 HIS A C 1
ATOM 1246 O O . HIS A 1 179 ? -28.317 -14.935 30.669 1.00 36.00 179 HIS A O 1
ATOM 1252 N N . GLU A 1 180 ? -29.615 -16.232 29.382 1.00 44.62 180 GLU A N 1
ATOM 1253 C CA . GLU A 1 180 ? -30.893 -15.689 29.827 1.00 44.62 180 GLU A CA 1
ATOM 1254 C C . GLU A 1 180 ? -31.309 -16.516 31.046 1.00 44.62 180 GLU A C 1
ATOM 1256 O O . GLU A 1 180 ? -31.902 -17.583 30.906 1.00 44.62 180 GLU A O 1
ATOM 1261 N N . THR A 1 181 ? -30.951 -16.058 32.244 1.00 37.53 181 THR A N 1
ATOM 1262 C CA . THR A 1 181 ? -31.603 -16.498 33.477 1.00 37.53 181 THR A CA 1
ATOM 1263 C C . THR A 1 181 ? -32.483 -15.377 33.985 1.00 37.53 181 THR A C 1
ATOM 1265 O O . THR A 1 181 ? -32.034 -14.355 34.492 1.00 37.53 181 THR A O 1
ATOM 1268 N N . THR A 1 182 ? -33.782 -15.579 33.803 1.00 43.94 182 THR A N 1
ATOM 1269 C CA . THR A 1 182 ? -34.823 -14.961 34.610 1.00 43.94 182 THR A CA 1
ATOM 1270 C C . THR A 1 182 ? -34.580 -15.351 36.067 1.00 43.94 182 THR A C 1
ATOM 1272 O O . THR A 1 182 ? -34.815 -16.490 36.458 1.00 43.94 182 THR A O 1
ATOM 1275 N N . GLY A 1 183 ? -34.058 -14.417 36.847 1.00 43.53 183 GLY A N 1
ATOM 1276 C CA . GLY A 1 183 ? -33.747 -14.595 38.256 1.00 43.53 183 GLY A CA 1
ATOM 1277 C C . GLY A 1 183 ? -32.766 -13.511 38.655 1.00 43.53 183 GLY A C 1
ATOM 1278 O O . GLY A 1 183 ? -31.746 -13.333 38.000 1.00 43.53 183 GLY A O 1
ATOM 1279 N N . GLU A 1 184 ? -33.134 -12.728 39.655 1.00 53.84 184 GLU A N 1
ATOM 1280 C CA . GLU A 1 184 ? -32.351 -11.629 40.203 1.00 53.84 184 GLU A CA 1
ATOM 1281 C C . GLU A 1 184 ? -31.069 -12.183 40.836 1.00 53.84 184 GLU A C 1
ATOM 1283 O O . GLU A 1 184 ? -31.018 -12.443 42.032 1.00 53.84 184 GLU A O 1
ATOM 1288 N N . ASP A 1 185 ? -30.056 -12.448 40.008 1.00 57.59 185 ASP A N 1
ATOM 1289 C CA . ASP A 1 185 ? -28.715 -12.769 40.482 1.00 57.59 185 ASP A CA 1
ATOM 1290 C C . ASP A 1 185 ? -28.131 -11.475 41.066 1.00 57.59 185 ASP A C 1
ATOM 1292 O O . ASP A 1 185 ? -27.949 -10.503 40.315 1.00 57.59 185 ASP A O 1
ATOM 1296 N N . PRO A 1 186 ? -27.873 -11.415 42.385 1.00 58.81 186 PRO A N 1
ATOM 1297 C CA . PRO A 1 186 ? -27.332 -10.220 43.008 1.00 58.81 186 PRO A CA 1
ATOM 1298 C C . PRO A 1 186 ? -25.991 -9.868 42.363 1.00 58.81 186 PRO A C 1
ATOM 1300 O O . PRO A 1 186 ? -25.174 -10.738 42.054 1.00 58.81 186 PRO A O 1
ATOM 1303 N N . ASP A 1 187 ? -25.769 -8.570 42.143 1.00 73.31 187 ASP A N 1
ATOM 1304 C CA . ASP A 1 187 ? -24.516 -8.050 41.601 1.00 73.31 187 ASP A CA 1
ATOM 1305 C C . ASP A 1 187 ? -23.335 -8.657 42.390 1.00 73.31 187 ASP A C 1
ATOM 1307 O O . ASP A 1 187 ? -23.334 -8.577 43.627 1.00 73.31 187 ASP A O 1
ATOM 1311 N N . PRO A 1 188 ? -22.331 -9.267 41.729 1.00 73.88 188 PRO A N 1
ATOM 1312 C CA . PRO A 1 188 ? -21.159 -9.816 42.400 1.00 73.88 188 PRO A CA 1
ATOM 1313 C C . PRO A 1 188 ? -20.534 -8.832 43.389 1.00 73.88 188 PRO A C 1
ATOM 1315 O O . PRO A 1 188 ? -20.114 -9.239 44.469 1.00 73.88 188 PRO A O 1
ATOM 1318 N N . MET A 1 189 ? -20.531 -7.533 43.068 1.00 75.94 189 MET A N 1
ATOM 1319 C CA . MET A 1 189 ? -20.005 -6.502 43.962 1.00 75.94 189 MET A CA 1
ATOM 1320 C C . MET A 1 189 ? -20.840 -6.371 45.246 1.00 75.94 189 MET A C 1
ATOM 1322 O O . MET A 1 189 ? -20.287 -6.325 46.342 1.00 75.94 189 MET A O 1
ATOM 1326 N N . SER A 1 190 ? -22.171 -6.415 45.131 1.00 74.12 190 SER A N 1
ATOM 1327 C CA . SER A 1 190 ? -23.081 -6.402 46.285 1.00 74.12 190 SER A CA 1
ATOM 1328 C C . SER A 1 190 ? -22.917 -7.634 47.185 1.00 74.12 190 SER A C 1
ATOM 1330 O O . SER A 1 190 ? -23.055 -7.527 48.403 1.00 74.12 190 SER A O 1
ATOM 1332 N N . THR A 1 191 ? -22.540 -8.776 46.601 1.00 76.50 191 THR A N 1
ATOM 1333 C CA . THR A 1 191 ? -22.253 -10.021 47.332 1.00 76.50 191 THR A CA 1
ATOM 1334 C C . THR A 1 191 ? -20.954 -9.908 48.142 1.00 76.50 191 THR A C 1
ATOM 1336 O O . THR A 1 191 ? -20.893 -10.355 49.287 1.00 76.50 191 THR A O 1
ATOM 1339 N N . TRP A 1 192 ? -19.923 -9.250 47.599 1.00 81.31 192 TRP A N 1
ATOM 1340 C CA . TRP A 1 192 ? -18.677 -8.959 48.327 1.00 81.31 192 TRP A CA 1
ATOM 1341 C C . TRP A 1 192 ? -18.857 -7.905 49.425 1.00 81.31 192 TRP A C 1
ATOM 1343 O O . TRP A 1 192 ? -18.276 -8.018 50.509 1.00 81.31 192 TRP A O 1
ATOM 1353 N N . ASP A 1 193 ? -19.695 -6.901 49.178 1.00 82.75 193 ASP A N 1
ATOM 1354 C CA . ASP A 1 193 ? -20.027 -5.894 50.183 1.00 82.75 193 ASP A CA 1
ATOM 1355 C C . ASP A 1 193 ? -20.848 -6.493 51.337 1.00 82.75 193 ASP A C 1
ATOM 1357 O O . ASP A 1 193 ? -20.627 -6.135 52.494 1.00 82.75 193 ASP A O 1
ATOM 1361 N N . ALA A 1 194 ? -21.747 -7.441 51.054 1.00 80.44 194 ALA A N 1
ATOM 1362 C CA . ALA A 1 194 ? -22.487 -8.192 52.072 1.00 80.44 194 ALA A CA 1
ATOM 1363 C C . ALA A 1 194 ? -21.543 -9.000 52.981 1.00 80.44 194 ALA A C 1
ATOM 1365 O O . ALA A 1 194 ? -21.636 -8.906 54.205 1.00 80.44 194 ALA A O 1
ATOM 1366 N N . LEU A 1 195 ? -20.543 -9.683 52.405 1.00 76.44 195 LEU A N 1
ATOM 1367 C CA . LEU A 1 195 ? -19.492 -10.369 53.171 1.00 76.44 195 LEU A CA 1
ATOM 1368 C C . LEU A 1 195 ? -18.706 -9.404 54.071 1.00 76.44 195 LEU A C 1
ATOM 1370 O O . LEU A 1 195 ? -18.407 -9.734 55.218 1.00 76.44 195 LEU A O 1
ATOM 1374 N N . SER A 1 196 ? -18.415 -8.195 53.583 1.00 79.50 196 SER A N 1
ATOM 1375 C CA . SER A 1 196 ? -17.705 -7.165 54.357 1.00 79.50 196 SER A CA 1
ATOM 1376 C C . SER A 1 196 ? -18.550 -6.596 55.504 1.00 79.50 196 SER A C 1
ATOM 1378 O O . SER A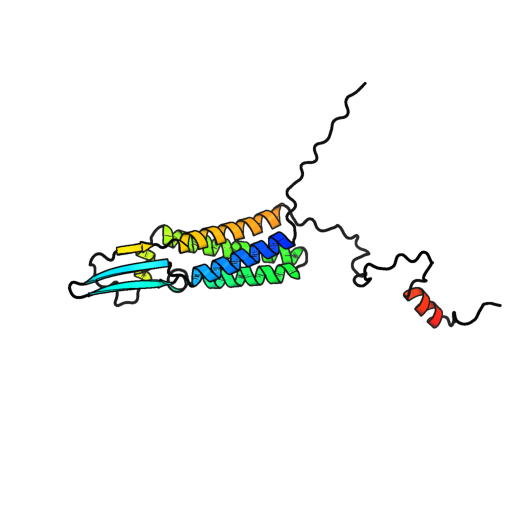 1 196 ? -18.006 -6.195 56.532 1.00 79.50 196 SER A O 1
ATOM 1380 N N . ARG A 1 197 ? -19.881 -6.593 55.355 1.00 81.62 197 ARG A N 1
ATOM 1381 C CA . ARG A 1 197 ? -20.845 -6.241 56.412 1.00 81.62 197 ARG A CA 1
ATOM 1382 C C . ARG A 1 197 ? -21.174 -7.408 57.351 1.00 81.62 197 ARG A C 1
ATOM 1384 O O . ARG A 1 197 ? -21.898 -7.210 58.322 1.00 81.62 197 ARG A O 1
ATOM 1391 N N . GLY A 1 198 ? -20.638 -8.605 57.094 1.00 83.31 198 GLY A N 1
ATOM 1392 C CA . GLY A 1 198 ? -20.938 -9.817 57.863 1.00 83.31 198 GLY A CA 1
ATOM 1393 C C . GLY A 1 198 ? -22.326 -10.409 57.584 1.00 83.31 198 GLY A C 1
ATOM 1394 O O . GLY A 1 198 ? -22.793 -11.259 58.342 1.00 83.31 198 GLY A O 1
ATOM 1395 N N . GLU A 1 199 ? -22.983 -9.974 56.509 1.00 75.44 199 GLU A N 1
ATOM 1396 C CA . GLU A 1 199 ? -24.252 -10.509 56.019 1.00 75.44 199 GLU A CA 1
ATOM 1397 C C . GLU A 1 199 ? -23.953 -11.796 55.235 1.00 75.44 199 GLU A C 1
ATOM 1399 O O . GLU A 1 199 ? -23.621 -11.770 54.053 1.00 75.44 199 GLU A O 1
ATOM 1404 N N . ASP A 1 200 ? -23.991 -12.933 55.930 1.00 75.06 200 ASP A N 1
ATOM 1405 C CA . ASP A 1 200 ? -23.744 -14.257 55.354 1.00 75.06 200 ASP A CA 1
ATOM 1406 C C . ASP A 1 200 ? -25.034 -14.828 54.725 1.00 75.06 200 ASP A C 1
ATOM 1408 O O . ASP A 1 200 ? -25.960 -15.177 55.467 1.00 75.06 200 ASP A O 1
ATOM 1412 N N . PRO A 1 201 ? -25.113 -14.972 53.385 1.00 61.44 201 PRO A N 1
ATOM 1413 C CA . PRO A 1 201 ? -26.303 -15.475 52.696 1.00 61.44 201 PRO A CA 1
ATOM 1414 C C . PRO A 1 201 ? -26.548 -16.979 52.909 1.00 61.44 201 PRO A C 1
ATOM 1416 O O . PRO A 1 201 ? -27.557 -17.501 52.439 1.00 61.44 201 PRO A O 1
ATOM 1419 N N . THR A 1 202 ? -25.664 -17.695 53.618 1.00 63.91 202 THR A N 1
ATOM 1420 C CA . THR A 1 202 ? -25.891 -19.100 54.003 1.00 63.91 202 THR A CA 1
ATOM 1421 C C . THR A 1 202 ? -26.777 -19.256 55.237 1.00 63.91 202 THR A C 1
ATOM 1423 O O . THR A 1 202 ? -27.196 -20.372 55.553 1.00 63.91 202 THR A O 1
ATOM 1426 N N . ARG A 1 203 ? -27.111 -18.155 55.924 1.00 62.31 203 ARG A N 1
ATOM 1427 C CA . ARG A 1 203 ? -28.104 -18.173 56.998 1.00 62.31 203 ARG A CA 1
ATOM 1428 C C . ARG A 1 203 ? -29.494 -17.906 56.415 1.00 62.31 203 ARG A C 1
ATOM 1430 O O . ARG A 1 203 ? -29.760 -16.775 56.012 1.00 62.31 203 ARG A O 1
ATOM 1437 N N . PRO A 1 204 ? -30.403 -18.899 56.380 1.00 53.62 204 PRO A N 1
ATOM 1438 C CA . PRO A 1 204 ? -31.809 -18.605 56.147 1.00 53.62 204 PRO A CA 1
ATOM 1439 C C . PRO A 1 204 ? -32.293 -17.699 57.285 1.00 53.62 204 PRO A C 1
ATOM 1441 O O . PRO A 1 204 ? -32.135 -18.039 58.459 1.00 53.62 204 PRO A O 1
ATOM 1444 N N . GLY A 1 205 ? -32.799 -16.520 56.918 1.00 58.38 205 GLY A N 1
ATOM 1445 C CA . GLY A 1 205 ? -33.306 -15.521 57.854 1.00 58.38 205 GLY A CA 1
ATOM 1446 C C . GLY A 1 205 ? -34.369 -16.106 58.781 1.00 58.38 205 GLY A C 1
ATOM 1447 O O . GLY A 1 205 ? -35.229 -16.877 58.351 1.00 58.38 205 GLY A O 1
ATOM 1448 N N . ASN A 1 206 ? -34.250 -15.757 60.055 1.00 42.31 206 ASN A N 1
ATOM 1449 C CA . ASN A 1 206 ? -35.221 -15.999 61.113 1.00 42.31 206 ASN A CA 1
ATOM 1450 C C . ASN A 1 206 ? -36.331 -14.946 61.114 1.00 42.31 206 ASN A C 1
ATOM 1452 O O . ASN A 1 206 ? -36.038 -13.770 60.807 1.00 42.31 206 ASN A O 1
#

Sequence (206 aa):
MMPKRRTIRGSGLRLSRRAVVLGTAVAGAVMLACARAGWLTVAQDDALRDRSVELAGTTVAPVVPAAALVALAAAAALILAGRWLRTAVLVVAAGAGGLTAWSSGRVLADPAAAATGKAGEGLVQSPQAAHVAVTAWPGIALLAGVALVGIGIVAAVFGFAEPRRPPGQRFDAAKPAGHETTGEDPDPMSTWDALSRGEDPTRPGN

Solvent-accessible surface area (backbone atoms only — not comparable to full-atom values): 11825 Å² total; per-residue (Å²): 140,83,85,81,82,79,77,80,75,76,80,69,87,71,58,49,73,66,56,53,34,51,50,32,33,51,29,12,52,49,25,39,57,31,20,71,33,56,32,35,37,40,36,38,85,42,103,89,51,82,47,74,47,72,41,32,20,52,71,72,37,59,61,29,47,57,26,14,51,47,20,39,50,32,24,57,47,53,77,74,41,51,81,68,58,35,53,53,40,31,52,52,27,18,51,28,12,47,52,28,23,52,52,27,48,50,40,74,75,38,53,66,66,47,43,62,79,58,49,57,86,82,71,63,75,58,91,64,75,65,49,73,45,76,47,72,40,44,59,52,31,22,50,32,9,51,49,31,28,48,52,24,50,52,51,66,72,72,42,70,80,66,77,83,71,59,90,81,66,75,78,6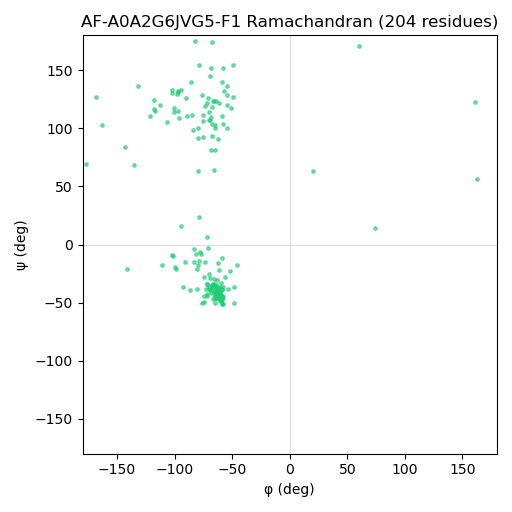4,83,83,68,78,94,80,76,95,63,94,64,92,72,74,54,69,67,59,55,55,51,29,54,76,71,67,55,61,86,86,57,82,84,128

Nearest PDB structures (foldseek):
  6wxu-assembly1_D  TM=5.889E-01  e=1.133E-02  Mus musculus
  8oyv-assembly2_B  TM=5.017E-01  e=3.206E-02  synthetic construct
  4p79-assembly1_A  TM=5.259E-01  e=8.609E-02  Mus musculus
  7d3e-assembly1_B  TM=6.305E-01  e=2.846E-01  Homo sapiens
  7rz6-assembly1_C  TM=4.442E-01  e=3.747E-02  Rattus norvegicus

Mean predicted aligned error: 15.24 Å

pLDDT: mean 73.51, std 15.7, range [36.0, 94.62]

Foldseek 3Di:
DDDDDDDPPPPDPFDALVNLLVLLQVLLVLLLVLQQDFFKWWWDDDVVDIDIDTDGNCQLPVLSNVLSVLSNVLSVCSVVDDPPVNLVSLVSNLVSLVSQLVSLVVCVVCVPVSCLVGVPPPPNPDPGDTDMDGDCSSVSSNVSSVSSNVSSVCCVVVPHPDDPDDPPCPPVPDDPPDDPDPDCPDDPVVVVVCVVVVNDPVDDDD

Radius of gyration: 29.54 Å; Cα contacts (8 Å, |Δi|>4): 248; chains: 1; bounding box: 85×33×93 Å